Protein AF-0000000085041991 (afdb_homodimer)

Sequence (202 aa):
MKIIVDYKDSESGVNQLKIDSAKYLWDYAILIVFNDGKERLIDFKPFLSKSLHPSIKKYLDENKFSNFSLIDGNLNWNDYDLIFPISDLHKGQIDTKFTKPMKIIVDYKDSESGVNQLKIDSAKYLWDYAILIVFNDGKERLIDFKPFLSKSLHPSIKKYLDENKFSNFSLIDGNLNWNDYDLIFPISDLHKGQIDTKFTKP

Radius of gyration: 18.06 Å; Cα contacts (8 Å, |Δi|>4): 291; chains: 2; bounding box: 48×40×63 Å

Solvent-accessible surface area (backbone atoms only — not comparable to full-atom values): 12372 Å² total; per-residue (Å²): 130,82,76,70,73,72,72,61,79,62,68,65,82,62,81,71,88,33,44,72,45,72,42,75,75,56,88,58,24,36,43,36,32,31,70,85,68,54,72,41,79,43,68,46,48,65,40,36,69,66,46,85,44,65,75,49,34,59,44,67,40,58,73,59,47,66,55,54,43,81,56,96,33,32,64,29,30,76,89,61,55,42,48,66,61,64,68,35,55,74,69,66,53,74,55,63,77,77,62,65,130,128,83,75,69,75,72,71,60,79,64,67,66,81,62,79,72,90,33,45,71,46,74,41,75,75,55,88,56,24,36,44,35,33,32,71,87,68,52,71,39,81,44,70,46,46,64,39,37,70,66,46,85,44,66,75,49,35,58,44,68,40,59,73,60,47,65,56,52,45,80,56,96,36,34,65,30,29,77,89,64,55,42,47,68,61,66,68,36,55,74,69,66,52,73,53,64,78,77,60,66,131

InterPro domains:
  IPR018841 Protein of unknown function DUF2442 [PF10387] (19-91)
  IPR036782 NE0471-like, N-terminal [G3DSA:3.30.2020.10] (10-92)
  IPR036782 NE0471-like, N-terminal [SSF143880] (16-82)

pLDDT: mean 84.41, std 21.68, range [29.66, 98.75]

Structure (mmCIF, N/CA/C/O backbone):
data_AF-0000000085041991-model_v1
#
loop_
_entity.id
_entity.type
_entity.pdbx_description
1 polymer 'DUF2442 domain-containing protein'
#
loop_
_atom_site.group_PDB
_atom_site.id
_atom_site.type_symbol
_atom_site.label_atom_id
_atom_site.label_alt_id
_atom_site.label_comp_id
_atom_site.label_asym_id
_atom_site.label_entity_id
_atom_site.label_seq_id
_atom_site.pdbx_PDB_ins_code
_atom_site.Cartn_x
_atom_site.Cartn_y
_atom_site.Cartn_z
_atom_site.occupancy
_atom_site.B_iso_or_equiv
_atom_site.auth_seq_id
_atom_site.auth_comp_id
_atom_site.auth_asym_id
_atom_site.auth_atom_id
_atom_site.pdbx_PDB_model_num
ATOM 1 N N . MET A 1 1 ? -8.773 20.406 36.875 1 34.44 1 MET A N 1
ATOM 2 C CA . MET A 1 1 ? -9.75 20.062 35.844 1 34.44 1 MET A CA 1
ATOM 3 C C . MET A 1 1 ? -9.148 19.109 34.812 1 34.44 1 MET A C 1
ATOM 5 O O . MET A 1 1 ? -8.109 19.422 34.219 1 34.44 1 MET A O 1
ATOM 9 N N . LYS A 1 2 ? -9.133 17.891 35.281 1 37.78 2 LYS A N 1
ATOM 10 C CA . LYS A 1 2 ? -8.445 16.891 34.469 1 37.78 2 LYS A CA 1
ATOM 11 C C . LYS A 1 2 ? -9.109 16.719 33.094 1 37.78 2 LYS A C 1
ATOM 13 O O . LYS A 1 2 ? -10.328 16.547 33.031 1 37.78 2 LYS A O 1
ATOM 18 N N . ILE A 1 3 ? -8.695 17.484 32.156 1 34.25 3 ILE A N 1
ATOM 19 C CA . ILE A 1 3 ? -9.18 17.312 30.781 1 34.25 3 ILE A CA 1
ATOM 20 C C . ILE A 1 3 ? -8.914 15.883 30.328 1 34.25 3 ILE A C 1
ATOM 22 O O . ILE A 1 3 ? -7.766 15.445 30.266 1 34.25 3 ILE A O 1
ATOM 26 N N . ILE A 1 4 ? -9.625 14.984 30.844 1 37.34 4 ILE A N 1
ATOM 27 C CA . ILE A 1 4 ? -9.562 13.664 30.234 1 37.34 4 ILE A CA 1
ATOM 28 C C . ILE A 1 4 ? -9.891 13.758 28.75 1 37.34 4 ILE A C 1
ATOM 30 O O . ILE A 1 4 ? -10.969 14.227 28.375 1 37.34 4 ILE A O 1
ATOM 34 N N . VAL A 1 5 ? -9.031 14.141 27.938 1 37.12 5 VAL A N 1
ATOM 35 C CA . VAL A 1 5 ? -9.281 13.891 26.531 1 37.12 5 VAL A CA 1
ATOM 36 C C . VAL A 1 5 ? -9.555 12.406 26.312 1 37.12 5 VAL A C 1
ATOM 38 O O . VAL A 1 5 ? -8.766 11.555 26.719 1 37.12 5 VAL A O 1
ATOM 41 N N . ASP A 1 6 ? -10.711 11.945 26.703 1 39.09 6 ASP A N 1
ATOM 42 C CA . ASP A 1 6 ? -11.117 10.609 26.281 1 39.09 6 ASP A CA 1
ATOM 43 C C . ASP A 1 6 ? -10.734 10.359 24.828 1 39.09 6 ASP A C 1
ATOM 45 O O . ASP A 1 6 ? -11.297 10.977 23.922 1 39.09 6 ASP A O 1
ATOM 49 N N . TYR A 1 7 ? -9.516 10.273 24.656 1 40.16 7 TYR A N 1
ATOM 50 C CA . TYR A 1 7 ? -9.164 9.711 23.344 1 40.16 7 TYR A CA 1
ATOM 51 C C . TYR A 1 7 ? -9.984 8.461 23.062 1 40.16 7 TYR A C 1
ATOM 53 O O . TYR A 1 7 ? -9.695 7.383 23.578 1 40.16 7 TYR A O 1
ATOM 61 N N . LYS A 1 8 ? -11.289 8.453 23.484 1 38.06 8 LYS A N 1
ATOM 62 C CA . LYS A 1 8 ? -12.008 7.277 23.016 1 38.06 8 LYS A CA 1
ATOM 63 C C . LYS A 1 8 ? -11.531 6.863 21.625 1 38.06 8 LYS A C 1
ATOM 65 O O . LYS A 1 8 ? -11.398 7.703 20.734 1 38.06 8 LYS A O 1
ATOM 70 N N . ASP A 1 9 ? -10.539 6.027 21.406 1 42.47 9 ASP A N 1
ATOM 71 C CA . ASP A 1 9 ? -10.461 5.258 20.172 1 42.47 9 ASP A CA 1
ATOM 72 C C . ASP A 1 9 ? -11.812 5.203 19.469 1 42.47 9 ASP A C 1
ATOM 74 O O . ASP A 1 9 ? -12.672 4.398 19.828 1 42.47 9 ASP A O 1
ATOM 78 N N . SER A 1 10 ? -12.664 6.199 19.547 1 40.97 10 SER A N 1
ATOM 79 C CA . SER A 1 10 ? -13.844 6.188 18.688 1 40.97 10 SER A CA 1
ATOM 80 C C . SER A 1 10 ? -13.586 5.383 17.422 1 40.97 10 SER A C 1
ATOM 82 O O . SER A 1 10 ? -12.641 5.664 16.672 1 40.97 10 SER A O 1
ATOM 84 N N . GLU A 1 11 ? -13.594 4.027 17.422 1 46 11 GLU A N 1
ATOM 85 C CA . GLU A 1 11 ? -13.789 3.225 16.203 1 46 11 GLU A CA 1
ATOM 86 C C . GLU A 1 11 ? -14.305 4.082 15.055 1 46 11 GLU A C 1
ATOM 88 O O . GLU A 1 11 ? -15.359 4.711 15.164 1 46 11 GLU A O 1
ATOM 93 N N . SER A 1 12 ? -13.602 5.004 14.656 1 52.06 12 SER A N 1
ATOM 94 C CA . SER A 1 12 ? -14.109 5.668 13.461 1 52.06 12 SER A CA 1
ATOM 95 C C . SER A 1 12 ? -15.078 4.773 12.703 1 52.06 12 SER A C 1
ATOM 97 O O . SER A 1 12 ? -14.781 3.607 12.438 1 52.06 12 SER A O 1
ATOM 99 N N . GLY A 1 13 ? -16.281 4.719 13.164 1 58.16 13 GLY A N 1
ATOM 100 C CA . GLY A 1 13 ? -17.453 4.105 12.547 1 58.16 13 GLY A CA 1
ATOM 101 C C . GLY A 1 13 ? -17.281 3.885 11.055 1 58.16 13 GLY A C 1
ATOM 102 O O . GLY A 1 13 ? -18.266 3.609 10.352 1 58.16 13 GLY A O 1
ATOM 103 N N . VAL A 1 14 ? -16.047 4.301 10.609 1 65.62 14 VAL A N 1
ATOM 104 C CA . VAL A 1 14 ? -16.016 4.078 9.164 1 65.62 14 VAL A CA 1
ATOM 105 C C . VAL A 1 14 ? -15.734 2.602 8.883 1 65.62 14 VAL A C 1
ATOM 107 O O . VAL A 1 14 ? -14.82 2.012 9.453 1 65.62 14 VAL A O 1
ATOM 110 N N . ASN A 1 15 ? -16.703 1.923 8.539 1 76.75 15 ASN A N 1
ATOM 111 C CA . ASN A 1 15 ? -16.484 0.58 8.016 1 76.75 15 ASN A CA 1
ATOM 112 C C . ASN A 1 15 ? -15.375 0.565 6.961 1 76.75 15 ASN A C 1
ATOM 114 O O . ASN A 1 15 ? -15.602 0.943 5.812 1 76.75 15 ASN A O 1
ATOM 118 N N . GLN A 1 16 ? -14.172 0.218 7.48 1 86.62 16 GLN A N 1
ATOM 119 C CA . GLN A 1 16 ? -13.016 0.26 6.594 1 86.62 16 GLN A CA 1
ATOM 120 C C . GLN A 1 16 ? -12.914 -1.011 5.754 1 86.62 16 GLN A C 1
ATOM 122 O O . GLN A 1 16 ? -13.016 -2.119 6.285 1 86.62 16 GLN A O 1
ATOM 127 N N . LEU A 1 17 ? -12.75 -0.784 4.5 1 93.44 17 LEU A N 1
ATOM 128 C CA . LEU A 1 17 ? -12.492 -1.893 3.588 1 93.44 17 LEU A CA 1
ATOM 129 C C . LEU A 1 17 ? -11.195 -2.605 3.957 1 93.44 17 LEU A C 1
ATOM 131 O O . LEU A 1 17 ? -10.188 -1.958 4.25 1 93.44 17 LEU A O 1
ATOM 135 N N . LYS A 1 18 ? -11.312 -3.91 4.09 1 95.75 18 LYS A N 1
ATOM 136 C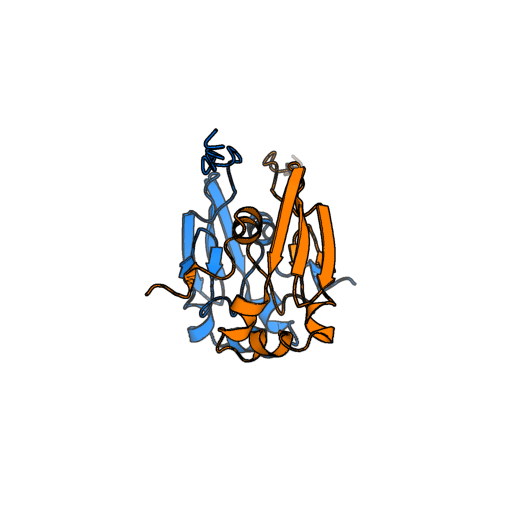 CA . LYS A 1 18 ? -10.133 -4.723 4.375 1 95.75 18 LYS A CA 1
ATOM 137 C C . LYS A 1 18 ? -10.219 -6.074 3.674 1 95.75 18 LYS A C 1
ATOM 139 O O . LYS A 1 18 ? -11.281 -6.465 3.189 1 95.75 18 LYS A O 1
ATOM 144 N N . ILE A 1 19 ? -9.141 -6.738 3.617 1 98.06 19 ILE A N 1
ATOM 145 C CA . ILE A 1 19 ? -9.086 -8.086 3.074 1 98.06 19 ILE A CA 1
ATOM 146 C C . ILE A 1 19 ? -9.352 -9.102 4.188 1 98.06 19 ILE A C 1
ATOM 148 O O . ILE A 1 19 ? -8.711 -9.055 5.238 1 98.06 19 ILE A O 1
ATOM 152 N N . ASP A 1 20 ? -10.289 -9.992 3.975 1 98 20 ASP A N 1
ATOM 153 C CA . ASP A 1 20 ? -10.625 -11.031 4.941 1 98 20 ASP A CA 1
ATOM 154 C C . ASP A 1 20 ? -9.758 -12.266 4.738 1 98 20 ASP A C 1
ATOM 156 O O . ASP A 1 20 ? -9.359 -12.914 5.707 1 98 20 ASP A O 1
ATOM 160 N N . SER A 1 21 ? -9.547 -12.57 3.48 1 98.56 21 SER A N 1
ATOM 161 C CA . SER A 1 21 ? -8.703 -13.727 3.174 1 98.56 21 SER A CA 1
ATOM 162 C C . SER A 1 21 ? -8.062 -13.586 1.801 1 98.56 21 SER A C 1
ATOM 164 O O . SER A 1 21 ? -8.562 -12.859 0.943 1 98.56 21 SER A O 1
ATOM 166 N N . ALA A 1 22 ? -6.891 -14.25 1.666 1 98.75 22 ALA A N 1
ATOM 167 C CA . ALA A 1 22 ? -6.137 -14.281 0.416 1 98.75 22 ALA A CA 1
ATOM 168 C C . ALA A 1 22 ? -5.418 -15.617 0.243 1 98.75 22 ALA A C 1
ATOM 170 O O . ALA A 1 22 ? -4.801 -16.125 1.184 1 98.75 22 ALA A O 1
ATOM 171 N N . LYS A 1 23 ? -5.586 -16.172 -0.908 1 98.5 23 LYS A N 1
ATOM 172 C CA . LYS A 1 23 ? -4.965 -17.453 -1.204 1 98.5 23 LYS A CA 1
ATOM 173 C C . LYS A 1 23 ? -4.176 -17.406 -2.508 1 98.5 23 LYS A C 1
ATOM 175 O O . LYS A 1 23 ? -4.699 -16.984 -3.539 1 98.5 23 LYS A O 1
ATOM 180 N N . TYR A 1 24 ? -2.898 -17.781 -2.338 1 98.69 24 TYR A N 1
ATOM 181 C CA . TYR A 1 24 ? -2.117 -17.938 -3.561 1 98.69 24 TYR A CA 1
ATOM 182 C C . TYR A 1 24 ? -2.582 -19.141 -4.359 1 98.69 24 TYR A C 1
ATOM 184 O O . TYR A 1 24 ? -2.727 -20.234 -3.812 1 98.69 24 TYR A O 1
ATOM 192 N N . LEU A 1 25 ? -2.816 -18.969 -5.648 1 97.81 25 LEU A N 1
ATOM 193 C CA . LEU A 1 25 ? -3.227 -20.094 -6.48 1 97.81 25 LEU A CA 1
ATOM 194 C C . LEU A 1 25 ? -2.07 -20.578 -7.348 1 97.81 25 LEU A C 1
ATOM 196 O O . LEU A 1 25 ? -1.469 -21.609 -7.059 1 97.81 25 LEU A O 1
ATOM 200 N N . TRP A 1 26 ? -1.714 -19.812 -8.43 1 96.31 26 TRP A N 1
ATOM 201 C CA . TRP A 1 26 ? -0.597 -20.125 -9.312 1 96.31 26 TRP A CA 1
ATOM 202 C C . TRP A 1 26 ? -0.211 -18.922 -10.164 1 96.31 26 TRP A C 1
ATOM 204 O O . TRP A 1 26 ? -0.972 -17.953 -10.266 1 96.31 26 TRP A O 1
ATOM 214 N N . ASP A 1 27 ? 1.022 -18.969 -10.648 1 97.44 27 ASP A N 1
ATOM 215 C CA . ASP A 1 27 ? 1.472 -18.016 -11.664 1 97.44 27 ASP A CA 1
ATOM 216 C C . ASP A 1 27 ? 1.16 -16.578 -11.242 1 97.44 27 ASP A C 1
ATOM 218 O O . ASP A 1 27 ? 0.571 -15.82 -12.016 1 97.44 27 ASP A O 1
ATOM 222 N N . TYR A 1 28 ? 1.411 -16.234 -10.016 1 98.06 28 TYR A N 1
ATOM 223 C CA . TYR A 1 28 ? 1.331 -14.883 -9.453 1 98.06 28 TYR A CA 1
ATOM 224 C C . TYR A 1 28 ? -0.119 -14.438 -9.312 1 98.06 28 TYR A C 1
ATOM 226 O O . TYR A 1 28 ? -0.399 -13.242 -9.219 1 98.06 28 TYR A O 1
ATOM 234 N N . ALA A 1 29 ? -1.03 -15.469 -9.281 1 98 29 ALA A N 1
ATOM 235 C CA . ALA A 1 29 ? -2.449 -15.172 -9.102 1 98 29 ALA A CA 1
ATOM 236 C C . ALA A 1 29 ? -2.879 -15.406 -7.66 1 98 29 ALA A C 1
ATOM 238 O O . ALA A 1 29 ? -2.543 -16.438 -7.066 1 98 29 ALA A O 1
ATOM 239 N N . ILE A 1 30 ? -3.588 -14.398 -7.09 1 98.19 30 ILE A N 1
ATOM 240 C CA . ILE A 1 30 ? -4.094 -14.484 -5.723 1 98.19 30 ILE A CA 1
ATOM 241 C C . ILE A 1 30 ? -5.609 -14.289 -5.723 1 98.19 30 ILE A C 1
ATOM 243 O O . ILE A 1 30 ? -6.125 -13.359 -6.344 1 98.19 30 ILE A O 1
ATOM 247 N N . LEU A 1 31 ? -6.355 -15.242 -5.082 1 98.69 31 LEU A N 1
ATOM 248 C CA . LEU A 1 31 ? -7.777 -15.055 -4.797 1 98.69 31 LEU A CA 1
ATOM 249 C C . LEU A 1 31 ? -7.977 -14.258 -3.516 1 98.69 31 LEU A C 1
ATOM 251 O O . LEU A 1 31 ? -7.535 -14.68 -2.441 1 98.69 31 LEU A O 1
ATOM 255 N N . ILE A 1 32 ? -8.609 -13.102 -3.652 1 98.44 32 ILE A N 1
ATOM 256 C CA . ILE A 1 32 ? -8.773 -12.18 -2.529 1 98.44 32 ILE A CA 1
ATOM 257 C C . ILE A 1 32 ? -10.258 -12.039 -2.189 1 98.44 32 ILE A C 1
ATOM 259 O O . ILE A 1 32 ? -11.086 -11.844 -3.08 1 98.44 32 ILE A O 1
ATOM 263 N N . VAL A 1 33 ? -10.594 -12.172 -0.92 1 98.56 33 VAL A N 1
ATOM 264 C CA . VAL A 1 33 ? -11.945 -11.938 -0.413 1 98.56 33 VAL A CA 1
ATOM 265 C C . VAL A 1 33 ? -11.938 -10.742 0.535 1 98.56 33 VAL A C 1
ATOM 267 O O . VAL A 1 33 ? -11.141 -10.688 1.472 1 98.56 33 VAL A O 1
ATOM 270 N N . PHE A 1 34 ? -12.812 -9.805 0.219 1 97.19 34 PHE A N 1
ATOM 271 C CA . PHE A 1 34 ? -12.898 -8.594 1.023 1 97.19 34 PHE A CA 1
ATOM 272 C C . PHE A 1 34 ? -14.016 -8.703 2.053 1 97.19 34 PHE A C 1
ATOM 274 O O . PHE A 1 34 ? -14.875 -9.578 1.949 1 97.1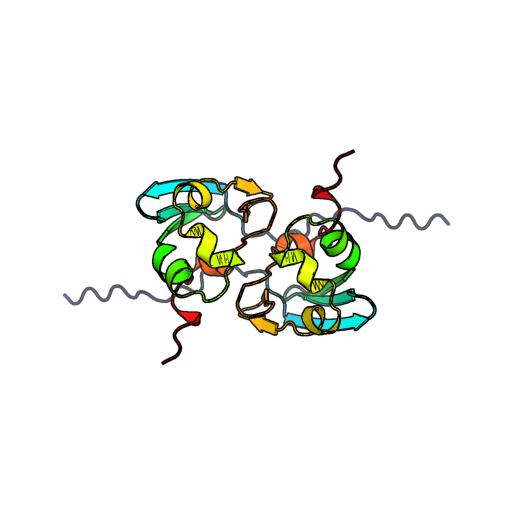9 34 PHE A O 1
ATOM 281 N N . ASN A 1 35 ? -13.953 -7.742 3.002 1 96.06 35 ASN A N 1
ATOM 282 C CA . ASN A 1 35 ? -14.93 -7.793 4.09 1 96.06 35 ASN A CA 1
ATOM 283 C C . ASN A 1 35 ? -16.312 -7.344 3.627 1 96.06 35 ASN A C 1
ATOM 285 O O . ASN A 1 35 ? -17.297 -7.559 4.324 1 96.06 35 ASN A O 1
ATOM 289 N N . ASP A 1 36 ? -16.406 -6.824 2.537 1 93.38 36 ASP A N 1
ATOM 290 C CA . ASP A 1 36 ? -17.719 -6.469 2.002 1 93.38 36 ASP A CA 1
ATOM 291 C C . ASP A 1 36 ? -18.297 -7.609 1.169 1 93.38 36 ASP A C 1
ATOM 293 O O . ASP A 1 36 ? -19.375 -7.477 0.586 1 93.38 36 ASP A O 1
ATOM 297 N N . GLY A 1 37 ? -17.531 -8.633 1.045 1 95.12 37 GLY A N 1
ATOM 298 C CA . GLY A 1 37 ? -18.016 -9.828 0.375 1 95.12 37 GLY A CA 1
ATOM 299 C C . GLY A 1 37 ? -17.5 -9.969 -1.046 1 95.12 37 GLY A C 1
ATOM 300 O O . GLY A 1 37 ? -17.609 -11.039 -1.652 1 95.12 37 GLY A O 1
ATOM 301 N N . LYS A 1 38 ? -16.922 -8.93 -1.555 1 96.12 38 LYS A N 1
ATOM 302 C CA . LYS A 1 38 ? -16.375 -8.984 -2.906 1 96.12 38 LYS A CA 1
ATOM 303 C C . LYS A 1 38 ? -15.164 -9.906 -2.971 1 96.12 38 LYS A C 1
ATOM 305 O O . LYS A 1 38 ? -14.344 -9.922 -2.049 1 96.12 38 LYS A O 1
ATOM 310 N N . GLU A 1 39 ? -15.141 -10.633 -4.129 1 97.19 39 GLU A N 1
ATOM 311 C CA . GLU A 1 39 ? -13.992 -11.484 -4.402 1 97.19 39 GLU A CA 1
ATOM 312 C C . GLU A 1 39 ? -13.297 -11.086 -5.699 1 97.19 39 GLU A C 1
ATOM 314 O O . GLU A 1 39 ? -13.961 -10.75 -6.684 1 97.19 39 GLU A O 1
ATOM 319 N N . ARG A 1 40 ? -11.961 -11.086 -5.652 1 97 40 ARG A N 1
ATOM 320 C CA . ARG A 1 40 ? -11.164 -10.773 -6.836 1 97 40 ARG A CA 1
ATOM 321 C C . ARG A 1 40 ? -10.07 -11.812 -7.051 1 97 40 ARG A C 1
ATOM 323 O O . ARG A 1 40 ? -9.367 -12.188 -6.105 1 97 40 ARG A O 1
ATOM 330 N N . LEU A 1 41 ? -10.023 -12.352 -8.258 1 97.38 41 LEU A N 1
ATOM 331 C CA . LEU A 1 41 ? -8.836 -13.07 -8.703 1 97.38 41 LEU A CA 1
ATOM 332 C C . LEU A 1 41 ? -7.891 -12.148 -9.461 1 97.38 41 LEU A C 1
ATOM 334 O O . LEU A 1 41 ? -8.203 -11.703 -10.562 1 97.38 41 LEU A O 1
ATOM 338 N N . ILE A 1 42 ? -6.742 -11.891 -8.898 1 97.06 42 ILE A N 1
ATOM 339 C CA . ILE A 1 42 ? -5.867 -10.883 -9.477 1 97.06 42 ILE A CA 1
ATOM 340 C C . ILE A 1 42 ? -4.562 -11.523 -9.938 1 97.06 42 ILE A C 1
ATOM 342 O O . ILE A 1 42 ? -3.932 -12.266 -9.18 1 97.06 42 ILE A O 1
ATOM 346 N N . ASP A 1 43 ? -4.195 -11.273 -11.156 1 96.56 43 ASP A N 1
ATOM 347 C CA . ASP A 1 43 ? -2.891 -11.641 -11.703 1 96.56 43 ASP A CA 1
ATOM 348 C C . ASP A 1 43 ? -1.889 -10.5 -11.547 1 96.56 43 ASP A C 1
ATOM 350 O O . ASP A 1 43 ? -2.006 -9.461 -12.211 1 96.56 43 ASP A O 1
ATOM 354 N N . PHE A 1 44 ? -0.835 -10.758 -10.719 1 96.75 44 PHE A N 1
ATOM 355 C CA . PHE A 1 44 ? 0.101 -9.68 -10.398 1 96.75 44 PHE A CA 1
ATOM 356 C C . PHE A 1 44 ? 1.282 -9.695 -11.367 1 96.75 44 PHE A C 1
ATOM 358 O O . PHE A 1 44 ? 2.088 -8.758 -11.375 1 96.75 44 PHE A O 1
ATOM 365 N N . LYS A 1 45 ? 1.355 -10.664 -12.164 1 95.75 45 LYS A N 1
ATOM 366 C CA . LYS A 1 45 ? 2.539 -10.883 -12.992 1 95.75 45 LYS A CA 1
ATOM 367 C C . LYS A 1 45 ? 2.789 -9.695 -13.914 1 95.75 45 LYS A C 1
ATOM 369 O O . LYS A 1 45 ? 3.924 -9.227 -14.047 1 95.75 45 LYS A O 1
ATOM 374 N N . PRO A 1 46 ? 1.763 -9.195 -14.594 1 94.5 46 PRO A N 1
ATOM 375 C CA . PRO A 1 46 ? 2.027 -8.062 -15.484 1 94.5 46 PRO A CA 1
ATOM 376 C C . PRO A 1 46 ? 2.619 -6.863 -14.75 1 94.5 46 PRO A C 1
ATOM 378 O O . PRO A 1 46 ? 3.561 -6.234 -15.242 1 94.5 46 PRO A O 1
ATOM 381 N N . PHE A 1 47 ? 2.084 -6.504 -13.586 1 93.31 47 PHE A N 1
ATOM 382 C CA . PHE A 1 47 ? 2.609 -5.402 -12.789 1 93.31 47 PHE A CA 1
ATOM 383 C C . PHE A 1 47 ? 4.066 -5.648 -12.414 1 93.31 47 PHE A C 1
ATOM 385 O O . PHE A 1 47 ? 4.914 -4.773 -12.594 1 93.31 47 PHE A O 1
ATOM 392 N N . LEU A 1 48 ? 4.34 -6.801 -11.961 1 95.62 48 LEU A N 1
ATOM 393 C CA . LEU A 1 48 ? 5.684 -7.148 -11.508 1 95.62 48 LEU A CA 1
ATOM 394 C C . LEU A 1 48 ? 6.676 -7.102 -12.664 1 95.62 48 LEU A C 1
ATOM 396 O O . LEU A 1 48 ? 7.801 -6.629 -12.508 1 95.62 48 LEU A O 1
ATOM 400 N N . SER A 1 49 ? 6.258 -7.559 -13.758 1 94.75 49 SER A N 1
ATOM 401 C CA . SER A 1 49 ? 7.133 -7.66 -14.922 1 94.75 49 SER A CA 1
ATOM 402 C C . SER A 1 49 ? 7.43 -6.281 -15.508 1 94.75 49 SER A C 1
ATOM 404 O O . SER A 1 49 ? 8.516 -6.051 -16.047 1 94.75 49 SER A O 1
ATOM 406 N N . LYS A 1 50 ? 6.516 -5.398 -15.344 1 92.88 50 LYS A N 1
ATOM 407 C CA . LYS A 1 50 ? 6.652 -4.09 -15.977 1 92.88 50 LYS A CA 1
ATOM 408 C C . LYS A 1 50 ? 7.426 -3.125 -15.086 1 92.88 50 LYS A C 1
ATOM 410 O O . LYS A 1 50 ? 7.992 -2.143 -15.562 1 92.88 50 LYS A O 1
ATOM 415 N N . SER A 1 51 ? 7.375 -3.4 -13.836 1 92.12 51 SER A N 1
ATOM 416 C CA . SER A 1 51 ? 8.055 -2.488 -12.922 1 92.12 51 SER A CA 1
ATOM 417 C C . SER A 1 51 ? 9.555 -2.438 -13.211 1 92.12 51 SER A C 1
ATOM 419 O O . SER A 1 51 ? 10.164 -3.455 -13.539 1 92.12 51 SER A O 1
ATOM 421 N N . LEU A 1 52 ? 10.07 -1.219 -13.055 1 89.38 52 LEU A N 1
ATOM 422 C CA . LEU A 1 52 ? 11.508 -1.047 -13.25 1 89.38 52 LEU A CA 1
ATOM 423 C C . LEU A 1 52 ? 12.242 -1.026 -11.914 1 89.38 52 LEU A C 1
ATOM 425 O O . LEU A 1 52 ? 13.477 -1.009 -11.883 1 89.38 52 LEU A O 1
ATOM 429 N N . HIS A 1 53 ? 11.5 -1.108 -10.852 1 92.19 53 HIS A N 1
ATOM 430 C CA . HIS A 1 53 ? 12.109 -1.046 -9.531 1 92.19 53 HIS A CA 1
ATOM 431 C C . HIS A 1 53 ? 12.617 -2.416 -9.094 1 92.19 53 HIS A C 1
ATOM 433 O O . HIS A 1 53 ? 11.836 -3.367 -9 1 92.19 53 HIS A O 1
ATOM 439 N N . PRO A 1 54 ? 13.852 -2.385 -8.789 1 93.19 54 PRO A N 1
ATOM 440 C CA . PRO A 1 54 ? 14.383 -3.672 -8.336 1 93.19 54 PRO A CA 1
ATOM 441 C C . PRO A 1 54 ? 13.641 -4.219 -7.117 1 93.19 54 PRO A C 1
ATOM 443 O O . PRO A 1 54 ? 13.508 -5.438 -6.969 1 93.19 54 PRO A O 1
ATOM 446 N N . SER A 1 55 ? 13.148 -3.312 -6.266 1 92 55 SER A N 1
ATOM 447 C CA . SER A 1 55 ? 12.461 -3.705 -5.043 1 92 55 SER A CA 1
ATOM 448 C C . SER A 1 55 ? 11.117 -4.363 -5.352 1 92 55 SER A C 1
ATOM 450 O O . SER A 1 55 ? 10.555 -5.07 -4.512 1 92 55 SER A O 1
ATOM 452 N N . ILE A 1 56 ? 10.68 -4.145 -6.52 1 94.31 56 ILE A N 1
ATOM 453 C CA . ILE A 1 56 ? 9.438 -4.766 -6.957 1 94.31 56 ILE A CA 1
ATOM 454 C C . ILE A 1 56 ? 9.742 -5.984 -7.828 1 94.31 56 ILE A C 1
ATOM 456 O O . ILE A 1 56 ? 9.156 -7.051 -7.645 1 94.31 56 ILE A O 1
ATOM 460 N N . LYS A 1 57 ? 10.711 -5.895 -8.664 1 95 57 LYS A N 1
ATOM 461 C CA . LYS A 1 57 ? 11.062 -6.93 -9.633 1 95 57 LYS A CA 1
ATOM 462 C C . LYS A 1 57 ? 11.508 -8.211 -8.93 1 95 57 LYS A C 1
ATOM 464 O O . LYS A 1 57 ? 11.32 -9.312 -9.453 1 95 57 LYS A O 1
ATOM 469 N N . LYS A 1 58 ? 12.016 -8.078 -7.805 1 96.69 58 LYS A N 1
ATOM 470 C CA . LYS A 1 58 ? 12.492 -9.242 -7.066 1 96.69 58 LYS A CA 1
ATOM 471 C C . LYS A 1 58 ? 11.344 -10.203 -6.762 1 96.69 58 LYS A C 1
ATOM 473 O O . LYS A 1 58 ? 11.57 -11.391 -6.527 1 96.69 58 LYS A O 1
ATOM 478 N N . TYR A 1 59 ? 10.18 -9.742 -6.805 1 97.5 59 TYR A N 1
ATOM 479 C CA . TYR A 1 59 ? 9.016 -10.578 -6.508 1 97.5 59 TYR A CA 1
ATOM 480 C C . TYR A 1 59 ? 8.578 -11.359 -7.738 1 97.5 59 TYR A C 1
ATOM 482 O O . TYR A 1 59 ? 7.609 -12.117 -7.684 1 97.5 59 TYR A O 1
ATOM 490 N N . LEU A 1 60 ? 9.32 -11.234 -8.812 1 97.81 60 LEU A N 1
ATOM 491 C CA . LEU A 1 60 ? 9.133 -12.164 -9.914 1 97.81 60 LEU A CA 1
ATOM 492 C C . LEU A 1 60 ? 9.664 -13.547 -9.547 1 97.81 60 LEU A C 1
ATOM 494 O O . LEU A 1 60 ? 9.367 -14.531 -10.234 1 97.81 60 LEU A O 1
ATOM 498 N N . ASP A 1 61 ? 10.461 -13.562 -8.492 1 98.38 61 ASP A N 1
ATOM 499 C CA . ASP A 1 61 ? 10.688 -14.844 -7.832 1 98.38 61 ASP A CA 1
ATOM 500 C C . ASP A 1 61 ? 9.414 -15.359 -7.16 1 98.38 61 ASP A C 1
ATOM 502 O O . ASP A 1 61 ? 8.977 -14.797 -6.156 1 98.38 61 ASP A O 1
ATOM 506 N N . GLU A 1 62 ? 8.891 -16.422 -7.707 1 98.25 62 GLU A N 1
ATOM 507 C CA . GLU A 1 62 ? 7.57 -16.875 -7.289 1 98.25 62 GLU A CA 1
ATOM 508 C C . GLU A 1 62 ? 7.57 -17.297 -5.816 1 98.25 62 GLU A C 1
ATOM 510 O O . GLU A 1 62 ? 6.559 -17.141 -5.129 1 98.25 62 GLU A O 1
ATOM 515 N N . ASN A 1 63 ? 8.648 -17.844 -5.371 1 98.38 63 ASN A N 1
ATOM 516 C CA . ASN A 1 63 ? 8.742 -18.203 -3.959 1 98.38 63 ASN A CA 1
ATOM 517 C C . ASN A 1 63 ? 8.609 -16.984 -3.057 1 98.38 63 ASN A C 1
ATOM 519 O O . ASN A 1 63 ? 7.941 -17.047 -2.021 1 98.38 63 ASN A O 1
ATOM 523 N N . LYS A 1 64 ? 9.234 -15.93 -3.441 1 98.25 64 LYS A N 1
ATOM 524 C CA . LYS A 1 64 ? 9.117 -14.688 -2.686 1 98.25 64 LYS A CA 1
ATOM 525 C C . LYS A 1 64 ? 7.699 -14.117 -2.777 1 98.25 64 LYS A C 1
ATOM 527 O O . LYS A 1 64 ? 7.137 -13.672 -1.774 1 98.25 64 LYS A O 1
ATOM 532 N N . PHE A 1 65 ? 7.137 -14.164 -4.004 1 98.5 65 PHE A N 1
ATOM 533 C CA . PHE A 1 65 ? 5.836 -13.555 -4.242 1 98.5 65 PHE A CA 1
ATOM 534 C C . PHE A 1 65 ? 4.738 -14.312 -3.506 1 98.5 65 PHE A C 1
ATOM 536 O O . PHE A 1 65 ? 3.818 -13.703 -2.955 1 98.5 65 PHE A O 1
ATOM 543 N N . SER A 1 66 ? 4.805 -15.562 -3.473 1 98.69 66 SER A N 1
ATOM 544 C CA . SER A 1 66 ? 3.748 -16.375 -2.863 1 98.69 66 SER A CA 1
ATOM 545 C C . SER A 1 66 ? 3.811 -16.297 -1.342 1 98.69 66 SER A C 1
ATOM 547 O O . SER A 1 66 ? 2.875 -16.719 -0.659 1 98.69 66 SER A O 1
ATOM 549 N N . ASN A 1 67 ? 4.895 -15.773 -0.811 1 98.25 67 ASN A N 1
ATOM 550 C CA . ASN A 1 67 ? 5.094 -15.695 0.632 1 98.25 67 ASN A CA 1
ATOM 551 C C . ASN A 1 67 ? 4.602 -14.367 1.197 1 98.25 67 ASN A C 1
ATOM 553 O O . ASN A 1 67 ? 5.316 -13.711 1.955 1 98.25 67 ASN A O 1
ATOM 557 N N . PHE A 1 68 ? 3.398 -14.023 0.832 1 98.5 68 PHE A N 1
ATOM 558 C CA . PHE A 1 68 ? 2.789 -12.836 1.415 1 98.5 68 PHE A CA 1
ATOM 559 C C . PHE A 1 68 ? 2.035 -13.188 2.693 1 98.5 68 PHE A C 1
ATOM 561 O O . PHE A 1 68 ? 1.727 -14.359 2.938 1 98.5 68 PHE A O 1
ATOM 568 N N . SER A 1 69 ? 1.697 -12.125 3.533 1 97.56 69 SER A N 1
ATOM 569 C CA . SER A 1 69 ? 0.863 -12.258 4.723 1 97.56 69 SER A CA 1
ATOM 570 C C . SER A 1 69 ? -0.257 -11.227 4.73 1 97.56 69 SER A C 1
ATOM 572 O O . SER A 1 69 ? -0.185 -10.219 4.023 1 97.56 69 SER A O 1
ATOM 574 N N . LEU A 1 70 ? -1.326 -11.594 5.48 1 97.5 70 LEU A N 1
ATOM 575 C CA . LEU A 1 70 ? -2.359 -10.602 5.762 1 97.5 70 LEU A CA 1
ATOM 576 C C . LEU A 1 70 ? -2.072 -9.883 7.074 1 97.5 70 LEU A C 1
ATOM 578 O O . LEU A 1 70 ? -2.061 -10.5 8.141 1 97.5 70 LEU A O 1
ATOM 582 N N . ILE A 1 71 ? -1.775 -8.562 6.953 1 93.81 71 ILE A N 1
ATOM 583 C CA . ILE A 1 71 ? -1.508 -7.75 8.141 1 93.81 71 ILE A CA 1
ATOM 584 C C . ILE A 1 71 ? -2.51 -6.602 8.211 1 93.81 71 ILE A C 1
ATOM 586 O O . ILE A 1 71 ? -2.518 -5.719 7.352 1 93.81 71 ILE A O 1
ATOM 590 N N . ASP A 1 72 ? -3.395 -6.605 9.227 1 92.19 72 ASP A N 1
ATOM 591 C CA . ASP A 1 72 ? -4.418 -5.582 9.438 1 92.19 72 ASP A 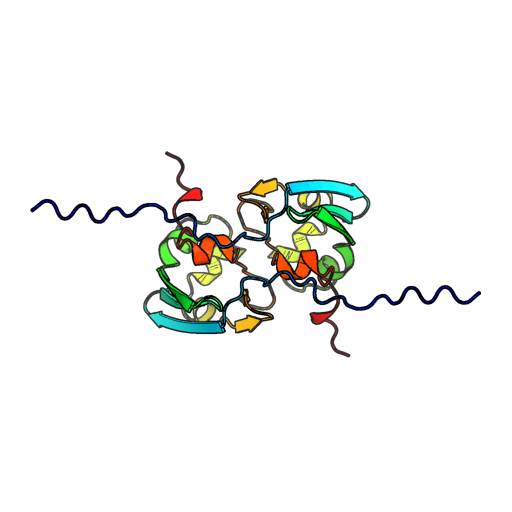CA 1
ATOM 592 C C . ASP A 1 72 ? -5.254 -5.375 8.172 1 92.19 72 ASP A C 1
ATOM 594 O O . ASP A 1 72 ? -5.523 -4.238 7.785 1 92.19 72 ASP A O 1
ATOM 598 N N . GLY A 1 73 ? -5.469 -6.418 7.449 1 95.75 73 GLY A N 1
ATOM 599 C CA . GLY A 1 73 ? -6.379 -6.395 6.316 1 95.75 73 GLY A CA 1
ATOM 600 C C . GLY A 1 73 ? -5.695 -6.043 5.008 1 95.75 73 GLY A C 1
ATOM 601 O O . GLY A 1 73 ? -6.363 -5.762 4.012 1 95.75 73 GLY A O 1
ATOM 602 N N . ASN A 1 74 ? -4.402 -6.055 4.953 1 96.5 74 ASN A N 1
ATOM 603 C CA . ASN A 1 74 ? -3.648 -5.738 3.744 1 96.5 74 ASN A CA 1
ATOM 604 C C . ASN A 1 74 ? -2.76 -6.906 3.318 1 96.5 74 ASN A C 1
ATOM 606 O O . ASN A 1 74 ? -2.275 -7.664 4.16 1 96.5 74 ASN A O 1
ATOM 610 N N . LEU A 1 75 ? -2.582 -7.004 2.02 1 97.56 75 LEU A N 1
ATOM 611 C CA . LEU A 1 75 ? -1.488 -7.859 1.567 1 97.56 75 LEU A CA 1
ATOM 612 C C . LEU A 1 75 ? -0.138 -7.223 1.876 1 97.56 75 LEU A C 1
ATOM 614 O O . LEU A 1 75 ? 0.079 -6.043 1.585 1 97.56 75 LEU A O 1
ATOM 618 N N . ASN A 1 76 ? 0.636 -8.016 2.475 1 97.06 76 ASN A N 1
ATOM 619 C CA . ASN A 1 76 ? 1.938 -7.516 2.906 1 97.06 76 ASN A CA 1
ATOM 620 C C . ASN A 1 76 ? 3.055 -8.5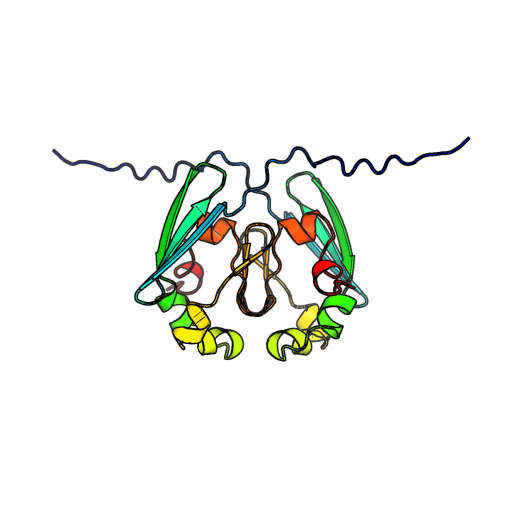 2.559 1 97.06 76 ASN A C 1
ATOM 622 O O . ASN A 1 76 ? 3.006 -9.664 2.945 1 97.06 76 ASN A O 1
ATOM 626 N N . TRP A 1 77 ? 4.039 -8 1.77 1 96.94 77 TRP A N 1
ATOM 627 C CA . TRP A 1 77 ? 5.219 -8.812 1.49 1 96.94 77 TRP A CA 1
ATOM 628 C C . TRP A 1 77 ? 6.422 -8.32 2.285 1 96.94 77 TRP A C 1
ATOM 630 O O . TRP A 1 77 ? 6.82 -7.156 2.162 1 96.94 77 TRP A O 1
ATOM 640 N N . ASN A 1 78 ? 6.949 -9.164 3.068 1 95.06 78 ASN A N 1
ATOM 641 C CA . ASN A 1 78 ? 8.258 -8.992 3.693 1 95.06 78 ASN A CA 1
ATOM 642 C C . ASN A 1 78 ? 8.336 -7.672 4.461 1 95.06 78 ASN A C 1
ATOM 644 O O . ASN A 1 78 ? 9.25 -6.875 4.242 1 95.06 78 ASN A O 1
ATOM 648 N N . ASP A 1 79 ? 7.387 -7.488 5.352 1 91 79 ASP A N 1
ATOM 649 C CA . ASP A 1 79 ? 7.41 -6.367 6.285 1 91 79 ASP A CA 1
ATOM 650 C C . ASP A 1 79 ? 7.352 -5.031 5.547 1 91 79 ASP A C 1
ATOM 652 O O . ASP A 1 79 ? 8.219 -4.18 5.723 1 91 79 ASP A O 1
ATOM 656 N N . TYR A 1 80 ? 6.355 -4.84 4.637 1 90.88 80 TYR A N 1
ATOM 657 C CA . TYR A 1 80 ? 5.988 -3.594 3.971 1 90.88 80 TYR A CA 1
ATOM 658 C C . TYR A 1 80 ? 6.902 -3.318 2.783 1 90.88 80 TYR A C 1
ATOM 660 O O . TYR A 1 80 ? 6.84 -2.244 2.18 1 90.88 80 TYR A O 1
ATOM 668 N N . ASP A 1 81 ? 7.66 -4.359 2.461 1 93.69 81 ASP A N 1
ATOM 669 C CA . ASP A 1 81 ? 8.523 -4.23 1.29 1 93.69 81 ASP A CA 1
ATOM 670 C C . ASP A 1 81 ? 7.695 -4.062 0.017 1 93.69 81 ASP A C 1
ATOM 672 O O . ASP A 1 81 ? 8.109 -3.359 -0.908 1 93.69 81 ASP A O 1
ATOM 676 N N . LEU A 1 82 ? 6.543 -4.609 0.002 1 95.19 82 LEU A N 1
ATOM 677 C CA . LEU A 1 82 ? 5.598 -4.473 -1.102 1 95.19 82 LEU A CA 1
ATOM 678 C C . LEU A 1 82 ? 4.164 -4.434 -0.587 1 95.19 82 LEU A C 1
ATOM 680 O O . LEU A 1 82 ? 3.75 -5.305 0.18 1 95.19 82 LEU A O 1
ATOM 684 N N . ILE A 1 83 ? 3.514 -3.357 -0.923 1 95 83 ILE A N 1
ATOM 685 C CA . ILE A 1 83 ? 2.123 -3.129 -0.548 1 95 83 ILE A CA 1
ATOM 686 C C . ILE A 1 83 ? 1.337 -2.633 -1.759 1 95 83 ILE A C 1
ATOM 688 O O . ILE A 1 83 ? 1.867 -1.891 -2.59 1 95 83 ILE A O 1
ATOM 692 N N . PHE A 1 84 ? 0.133 -3.098 -1.877 1 95.56 84 PHE A N 1
ATOM 693 C CA . PHE A 1 84 ? -0.802 -2.566 -2.861 1 95.56 84 PHE A CA 1
ATOM 694 C C . PHE A 1 84 ? -1.968 -1.863 -2.174 1 95.56 84 PHE A C 1
ATOM 696 O O . PHE A 1 84 ? -2.48 -2.346 -1.162 1 95.56 84 PHE A O 1
ATOM 703 N N . PRO A 1 85 ? -2.377 -0.727 -2.762 1 95.25 85 PRO A N 1
ATOM 704 C CA . PRO A 1 85 ? -3.586 -0.098 -2.225 1 95.25 85 PRO A CA 1
ATOM 705 C C . PRO A 1 85 ? -4.805 -1.015 -2.287 1 95.25 85 PRO A C 1
ATOM 707 O O . PRO A 1 85 ? -5.074 -1.62 -3.328 1 95.25 85 PRO A O 1
ATOM 710 N N . ILE A 1 86 ? -5.52 -1.036 -1.214 1 94.75 86 ILE A N 1
ATOM 711 C CA . ILE A 1 86 ? -6.641 -1.964 -1.132 1 94.75 86 ILE A CA 1
ATOM 712 C C . ILE A 1 86 ? -7.695 -1.592 -2.172 1 94.75 86 ILE A C 1
ATOM 714 O O . ILE A 1 86 ? -8.344 -2.467 -2.746 1 94.75 86 ILE A O 1
ATOM 718 N N . SER A 1 87 ? -7.848 -0.302 -2.445 1 92.5 87 SER A N 1
ATOM 719 C CA . SER A 1 87 ? -8.828 0.137 -3.434 1 92.5 87 SER A CA 1
ATOM 720 C C . SER A 1 87 ? -8.484 -0.388 -4.824 1 92.5 87 SER A C 1
ATOM 722 O O . SER A 1 87 ? -9.375 -0.749 -5.598 1 92.5 87 SER A O 1
ATOM 724 N N . ASP A 1 88 ? -7.207 -0.436 -5.18 1 93.56 88 ASP A N 1
ATOM 725 C CA . ASP A 1 88 ? -6.781 -0.968 -6.473 1 93.56 88 ASP A CA 1
ATOM 726 C C . ASP A 1 88 ? -7.09 -2.459 -6.578 1 93.56 88 ASP A C 1
ATOM 728 O O . ASP A 1 88 ? -7.578 -2.926 -7.613 1 93.56 88 ASP A O 1
ATOM 732 N N . LEU A 1 89 ? -6.828 -3.127 -5.496 1 95.88 89 LEU A N 1
ATOM 733 C CA . LEU A 1 89 ? -7.113 -4.559 -5.469 1 95.88 89 LEU A CA 1
ATOM 734 C C . LEU A 1 89 ? -8.609 -4.816 -5.59 1 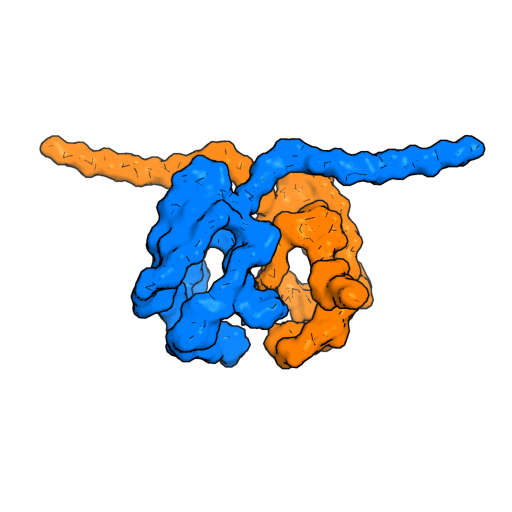95.88 89 LEU A C 1
ATOM 736 O O . LEU A 1 89 ? -9.039 -5.691 -6.348 1 95.88 89 LEU A O 1
ATOM 740 N N . HIS A 1 90 ? -9.352 -3.98 -4.875 1 95.25 90 HIS A N 1
ATOM 741 C CA . HIS A 1 90 ? -10.797 -4.129 -4.855 1 95.25 90 HIS A CA 1
ATOM 742 C C . HIS A 1 90 ? -11.398 -3.887 -6.238 1 95.25 90 HIS A C 1
ATOM 744 O O . HIS A 1 90 ? -12.367 -4.543 -6.625 1 95.25 90 HIS A O 1
ATOM 750 N N . LYS A 1 91 ? -10.773 -3.012 -6.973 1 92.25 91 LYS A N 1
ATOM 751 C CA . LYS A 1 91 ? -11.234 -2.688 -8.32 1 92.25 91 LYS A CA 1
ATOM 752 C C . LYS A 1 91 ? -10.656 -3.648 -9.352 1 92.25 91 LYS A C 1
ATOM 754 O O . LYS A 1 91 ? -11.078 -3.658 -10.508 1 92.25 91 LYS A O 1
ATOM 759 N N . GLY A 1 92 ? -9.672 -4.453 -8.891 1 91.44 92 GLY A N 1
ATOM 760 C CA . GLY A 1 92 ? -8.977 -5.336 -9.812 1 91.44 92 GLY A CA 1
ATOM 761 C C . GLY A 1 92 ? -8.055 -4.598 -10.758 1 91.44 92 GLY A C 1
ATOM 762 O O . GLY A 1 92 ? -7.824 -5.043 -11.883 1 91.44 92 GLY A O 1
ATOM 763 N N . GLN A 1 93 ? -7.625 -3.357 -10.43 1 81.31 93 GLN A N 1
ATOM 764 C CA . GLN A 1 93 ? -6.832 -2.494 -11.297 1 81.31 93 GLN A CA 1
ATOM 765 C C . GLN A 1 93 ? -5.375 -2.443 -10.844 1 81.31 93 GLN A C 1
ATOM 767 O O . GLN A 1 93 ? -4.945 -1.464 -10.234 1 81.31 93 GLN A O 1
ATOM 772 N N . ILE A 1 94 ? -4.527 -3.453 -10.922 1 79.5 94 ILE A N 1
ATOM 773 C CA . ILE A 1 94 ? -3.123 -3.404 -10.531 1 79.5 94 ILE A CA 1
ATOM 774 C C . ILE A 1 94 ? -2.264 -3.02 -11.734 1 79.5 94 ILE A C 1
ATOM 776 O O . ILE A 1 94 ? -1.217 -2.387 -11.578 1 79.5 94 ILE A O 1
ATOM 780 N N . ASP A 1 95 ? -2.484 -3.617 -12.969 1 62.75 95 ASP A N 1
ATOM 781 C CA . ASP A 1 95 ? -1.692 -3.473 -14.188 1 62.75 95 ASP A CA 1
ATOM 782 C C . ASP A 1 95 ? -1.826 -2.064 -14.766 1 62.75 95 ASP A C 1
ATOM 784 O O . ASP A 1 95 ? -0.856 -1.505 -15.281 1 62.75 95 ASP A O 1
ATOM 788 N N . THR A 1 96 ? -3.109 -1.634 -15.016 1 53.19 96 THR A N 1
ATOM 789 C CA . THR A 1 96 ? -3.52 -0.711 -16.062 1 53.19 96 THR A CA 1
ATOM 790 C C . THR A 1 96 ? -2.955 0.684 -15.812 1 53.19 96 THR A C 1
ATOM 792 O O . THR A 1 96 ? -3.02 1.552 -16.688 1 53.19 96 THR A O 1
ATOM 795 N N . LYS A 1 97 ? -2.758 1.058 -14.672 1 48.59 97 LYS A N 1
ATOM 796 C CA . LYS A 1 97 ? -2.51 2.492 -14.562 1 48.59 97 LYS A CA 1
ATOM 797 C C . LYS A 1 97 ? -1.105 2.844 -15.055 1 48.59 97 LYS A C 1
ATOM 799 O O . LYS A 1 97 ? -0.798 4.016 -15.281 1 48.59 97 LYS A O 1
ATOM 804 N N . PHE A 1 98 ? -0.126 2.006 -15.094 1 45.41 98 PHE A N 1
ATOM 805 C CA . PHE A 1 98 ? 1.188 2.377 -15.609 1 45.41 98 PHE A CA 1
ATOM 806 C C . PHE A 1 98 ? 1.172 2.469 -17.125 1 45.41 98 PHE A C 1
ATOM 808 O O . PHE A 1 98 ? 2.129 2.951 -17.734 1 45.41 98 PHE A O 1
ATOM 815 N N . THR A 1 99 ? 0.409 1.817 -17.812 1 39.72 99 THR A N 1
ATOM 816 C CA . THR A 1 99 ? 0.555 1.875 -19.266 1 39.72 99 THR A CA 1
ATOM 817 C C . THR A 1 99 ? -0.245 3.039 -19.844 1 39.72 99 THR A C 1
ATOM 819 O O . THR A 1 99 ? -1.464 2.941 -20 1 39.72 99 THR A O 1
ATOM 822 N N . LYS A 1 100 ? -0.236 4.141 -19.234 1 35.5 100 LYS A N 1
ATOM 823 C CA . LYS A 1 100 ? -0.88 5.074 -20.156 1 35.5 100 LYS A CA 1
ATOM 824 C C . LYS A 1 100 ? -0.242 5.008 -21.547 1 35.5 100 LYS A C 1
ATOM 826 O O . LYS A 1 100 ? 0.984 5.043 -21.672 1 35.5 100 LYS A O 1
ATOM 831 N N . PRO A 1 101 ? -1.253 4.82 -22.578 1 30.34 101 PRO A N 1
ATOM 832 C CA . PRO A 1 101 ? -0.647 4.914 -23.906 1 30.34 101 PRO A CA 1
ATOM 833 C C . PRO A 1 101 ? 0.206 6.168 -24.078 1 30.34 101 PRO A C 1
ATOM 835 O O . PRO A 1 101 ? -0.032 7.176 -23.422 1 30.34 101 PRO A O 1
ATOM 838 N N . MET B 1 1 ? -30.359 -11.367 -28.703 1 29.66 1 MET B N 1
ATOM 839 C CA . MET B 1 1 ? -30.594 -10.852 -27.359 1 29.66 1 MET B CA 1
ATOM 840 C C . MET B 1 1 ? -29.297 -10.344 -26.734 1 29.66 1 MET B C 1
ATOM 842 O O . MET B 1 1 ? -28.297 -11.062 -26.703 1 29.66 1 MET B O 1
ATOM 846 N N . LYS B 1 2 ? -29.094 -9.086 -27.125 1 34.56 2 LYS B N 1
ATOM 847 C CA . LYS B 1 2 ? -27.812 -8.484 -26.766 1 34.56 2 LYS B CA 1
ATOM 848 C C . LYS B 1 2 ? -27.625 -8.438 -25.25 1 34.56 2 LYS B C 1
ATOM 850 O O . LYS B 1 2 ? -28.484 -7.906 -24.531 1 34.56 2 LYS B O 1
ATOM 855 N N . ILE B 1 3 ? -27.141 -9.453 -24.797 1 36.53 3 ILE B N 1
ATOM 856 C CA . ILE B 1 3 ? -26.828 -9.492 -23.359 1 36.53 3 ILE B CA 1
ATOM 857 C C . ILE B 1 3 ? -25.859 -8.367 -23.016 1 36.53 3 ILE B C 1
ATOM 859 O O . ILE B 1 3 ? -24.734 -8.328 -23.531 1 36.53 3 ILE B O 1
ATOM 863 N N . ILE B 1 4 ? -26.312 -7.219 -23.109 1 37.28 4 ILE B N 1
ATOM 864 C CA . ILE B 1 4 ? -25.469 -6.137 -22.609 1 37.28 4 ILE B CA 1
ATOM 865 C C . ILE B 1 4 ? -25.156 -6.375 -21.141 1 37.28 4 ILE B C 1
ATOM 867 O O . ILE B 1 4 ? -26.062 -6.504 -20.312 1 37.28 4 ILE B O 1
ATOM 871 N N . VAL B 1 5 ? -24.25 -7.18 -20.812 1 39.16 5 VAL B N 1
ATOM 872 C CA . VAL B 1 5 ? -23.719 -7.145 -19.438 1 39.16 5 VAL B CA 1
ATOM 873 C C . VAL B 1 5 ? -23.328 -5.715 -19.078 1 39.16 5 VAL B C 1
ATOM 875 O O . VAL B 1 5 ? -22.562 -5.07 -19.797 1 39.16 5 VAL B O 1
ATOM 878 N N . ASP B 1 6 ? -24.266 -4.926 -18.828 1 37.94 6 ASP B N 1
ATOM 879 C CA . ASP B 1 6 ? -23.984 -3.598 -18.297 1 37.94 6 ASP B CA 1
ATOM 880 C C . ASP B 1 6 ? -22.969 -3.67 -17.156 1 37.94 6 ASP B C 1
ATOM 882 O O . ASP B 1 6 ? -23.266 -4.203 -16.078 1 37.94 6 ASP B O 1
ATOM 886 N N . TYR B 1 7 ? -21.828 -3.988 -17.516 1 36.62 7 TYR B N 1
ATOM 887 C CA . TYR B 1 7 ? -20.766 -3.738 -16.547 1 36.62 7 TYR B CA 1
ATOM 888 C C . TYR B 1 7 ? -20.875 -2.328 -15.977 1 36.62 7 TYR B C 1
ATOM 890 O O . TYR B 1 7 ? -20.531 -1.354 -16.656 1 36.62 7 TYR B O 1
ATOM 898 N N . LYS B 1 8 ? -22.125 -1.81 -15.789 1 37.75 8 LYS B N 1
ATOM 899 C CA . LYS B 1 8 ? -22.062 -0.552 -15.055 1 37.75 8 LYS B CA 1
ATOM 900 C C . LYS B 1 8 ? -20.953 -0.592 -14.008 1 37.75 8 LYS B C 1
ATOM 902 O O . LYS B 1 8 ? -20.781 -1.592 -13.305 1 37.75 8 LYS B O 1
ATOM 907 N N . ASP B 1 9 ? -19.719 -0.146 -14.242 1 40.19 9 ASP B N 1
ATOM 908 C CA . ASP B 1 9 ? -18.891 0.294 -13.125 1 40.19 9 ASP B CA 1
ATOM 909 C C . ASP B 1 9 ? -19.734 0.533 -11.875 1 40.19 9 ASP B C 1
ATOM 911 O O . ASP B 1 9 ? -20.375 1.572 -11.75 1 40.19 9 ASP B O 1
ATOM 915 N N . SER B 1 10 ? -20.734 -0.234 -11.586 1 41.47 10 SER B N 1
ATOM 916 C CA . SER B 1 10 ? -21.375 -0.101 -10.289 1 41.47 10 SER B CA 1
ATOM 917 C C . SER B 1 10 ? -20.438 0.505 -9.258 1 41.47 10 SER B C 1
ATOM 919 O O . SER B 1 10 ? -19.359 -0.046 -8.992 1 41.47 10 SER B O 1
ATOM 921 N N . GLU B 1 11 ? -20.094 1.799 -9.297 1 45.53 11 GLU B N 1
ATOM 922 C CA . GLU B 1 11 ? -19.547 2.535 -8.156 1 45.53 11 GLU B CA 1
ATOM 923 C C . GLU B 1 11 ? -19.75 1.764 -6.855 1 45.53 11 GLU B C 1
ATOM 925 O O . GLU B 1 11 ? -20.891 1.477 -6.469 1 45.53 11 GLU B O 1
ATOM 930 N N . SER B 1 12 ? -19.219 0.616 -6.781 1 51.72 12 SER B N 1
ATOM 931 C CA . SER B 1 12 ? -19.359 0.015 -5.461 1 51.72 12 SER B CA 1
ATOM 932 C C . SER B 1 12 ? -19.609 1.076 -4.395 1 51.72 12 SER B C 1
ATOM 934 O O . SER B 1 12 ? -18.906 2.084 -4.328 1 51.72 12 SER B O 1
ATOM 936 N N . GLY B 1 13 ? -20.828 1.457 -4.301 1 57.69 13 GLY B N 1
ATOM 937 C CA . GLY B 1 13 ? -21.391 2.311 -3.266 1 57.69 13 GLY B CA 1
ATOM 938 C C . GLY B 1 13 ? -20.547 2.365 -2.01 1 57.69 13 GLY B C 1
ATOM 939 O O . GLY B 1 13 ? -21 2.844 -0.968 1 57.69 13 GLY B O 1
ATOM 940 N N . VAL B 1 14 ? -19.422 1.573 -2.127 1 64.94 14 VAL B N 1
ATOM 941 C CA . VAL B 1 14 ? -18.703 1.66 -0.863 1 64.94 14 VAL B CA 1
ATOM 942 C C . VAL B 1 14 ? -17.906 2.967 -0.808 1 64.94 14 VAL B C 1
ATOM 944 O O . VAL B 1 14 ? -17.188 3.307 -1.753 1 64.94 14 VAL B O 1
ATOM 947 N N . ASN B 1 15 ? -18.375 3.855 -0.123 1 76.62 15 ASN B N 1
ATOM 948 C CA . ASN B 1 15 ? -17.562 5.035 0.169 1 76.62 15 ASN B CA 1
ATOM 949 C C . ASN B 1 15 ? -16.172 4.656 0.643 1 76.62 15 ASN B C 1
ATOM 951 O O . ASN B 1 15 ? -15.984 4.258 1.795 1 76.62 15 ASN B O 1
ATOM 955 N N . GLN B 1 16 ? -15.273 4.695 -0.365 1 86.88 16 GLN B N 1
ATOM 956 C CA . GLN B 1 16 ? -13.914 4.258 -0.064 1 86.88 16 GLN B CA 1
ATOM 957 C C . GLN B 1 16 ? -13.109 5.379 0.583 1 86.88 16 GLN B C 1
ATOM 959 O O . GLN B 1 16 ? -13.102 6.512 0.093 1 86.88 16 GLN B O 1
ATOM 964 N N . LEU B 1 17 ? -12.516 5.008 1.656 1 93.5 17 LEU B N 1
ATOM 965 C CA . LEU B 1 17 ? -11.586 5.922 2.305 1 93.5 17 LEU B CA 1
ATOM 966 C C . LEU B 1 17 ? -10.422 6.262 1.38 1 93.5 17 LEU B C 1
ATOM 968 O O . LEU B 1 17 ? -9.859 5.379 0.726 1 93.5 17 LEU B O 1
ATOM 972 N N . LYS B 1 18 ? -10.195 7.543 1.229 1 95.69 18 LYS B N 1
ATOM 973 C CA . LYS B 1 18 ? -9.07 8.008 0.419 1 95.69 18 LYS B CA 1
ATOM 974 C C . LYS B 1 18 ? -8.453 9.266 1.012 1 95.69 18 LYS B C 1
ATOM 976 O O . LYS B 1 18 ? -9.047 9.906 1.884 1 95.69 18 LYS B O 1
ATOM 981 N N . ILE B 1 19 ? -7.309 9.594 0.567 1 98.06 19 ILE B N 1
ATOM 982 C CA . ILE B 1 19 ? -6.645 10.836 0.955 1 98.06 19 ILE B CA 1
ATOM 983 C C . ILE B 1 19 ? -7.051 11.961 0.001 1 98.06 19 ILE B C 1
ATOM 985 O O . ILE B 1 19 ? -6.965 11.805 -1.22 1 98.06 19 ILE B O 1
ATOM 989 N N . ASP B 1 20 ? -7.535 13.062 0.554 1 98 20 ASP B N 1
ATOM 990 C CA . ASP B 1 20 ? -7.938 14.219 -0.238 1 98 20 ASP B CA 1
ATOM 991 C C . ASP B 1 20 ? -6.746 15.141 -0.507 1 98 20 ASP B C 1
ATOM 993 O O . ASP B 1 20 ? -6.633 15.711 -1.594 1 98 20 ASP B O 1
ATOM 997 N N . SER B 1 21 ? -5.93 15.273 0.501 1 98.5 21 SER B N 1
ATOM 998 C CA . SER B 1 21 ? -4.746 16.109 0.346 1 98.5 21 SER B CA 1
ATOM 999 C C . SER B 1 21 ? -3.646 15.711 1.32 1 98.5 21 SER B C 1
ATOM 1001 O O . SER B 1 21 ? -3.922 15.094 2.352 1 98.5 21 SER B O 1
ATOM 1003 N N . ALA B 1 22 ? -2.395 15.984 0.904 1 98.69 22 ALA B N 1
ATOM 1004 C CA . ALA B 1 22 ? -1.207 15.719 1.712 1 98.69 22 ALA B CA 1
ATOM 1005 C C . ALA B 1 22 ? -0.138 16.781 1.484 1 98.69 22 ALA B C 1
ATOM 1007 O O . ALA B 1 22 ? 0.134 17.172 0.344 1 98.69 22 ALA B O 1
ATOM 1008 N N . LYS B 1 23 ? 0.366 17.281 2.566 1 98.44 23 LYS B N 1
ATOM 1009 C CA . LYS B 1 23 ? 1.389 18.328 2.496 1 98.44 23 LYS B CA 1
ATOM 1010 C C . LYS B 1 23 ? 2.605 17.953 3.34 1 98.44 23 LYS B C 1
ATOM 1012 O O . LYS B 1 23 ? 2.473 17.625 4.52 1 98.44 23 LYS B O 1
ATOM 1017 N N . TYR B 1 24 ? 3.746 17.969 2.635 1 98.62 24 TYR B N 1
ATOM 1018 C CA . TYR B 1 24 ? 4.98 17.797 3.395 1 98.62 24 TYR B CA 1
ATOM 1019 C C . TYR B 1 24 ? 5.27 19.031 4.242 1 98.62 24 TYR B C 1
ATOM 1021 O O . TYR B 1 24 ? 5.23 20.156 3.746 1 98.62 24 TYR B O 1
ATOM 1029 N N . LEU B 1 25 ? 5.547 18.828 5.508 1 97.69 25 LEU B N 1
ATOM 1030 C CA . LEU B 1 25 ? 5.863 19.969 6.367 1 97.69 25 LEU B CA 1
ATOM 1031 C C . LEU B 1 25 ? 7.363 20.047 6.625 1 97.69 25 LEU B C 1
ATOM 1033 O O . LEU B 1 25 ? 8.047 20.922 6.07 1 97.69 25 LEU B O 1
ATOM 1037 N N . TRP B 1 26 ? 7.91 19.141 7.488 1 96 26 TRP B N 1
ATOM 1038 C CA . TRP B 1 26 ? 9.336 19.078 7.789 1 96 26 TRP B CA 1
ATOM 1039 C C . TRP B 1 26 ? 9.688 17.766 8.469 1 96 26 TRP B C 1
ATOM 1041 O O . TRP B 1 26 ? 8.805 17.047 8.953 1 96 26 TRP B O 1
ATOM 1051 N N . ASP B 1 27 ? 10.977 17.406 8.367 1 97.31 27 ASP B N 1
ATOM 1052 C CA . ASP B 1 27 ? 11.523 16.312 9.148 1 97.31 27 ASP B CA 1
ATOM 1053 C C . ASP B 1 27 ? 10.672 15.047 9 1 97.31 27 ASP B C 1
ATOM 1055 O O . ASP B 1 27 ? 10.281 14.43 9.992 1 97.31 27 ASP B O 1
ATOM 1059 N N . TYR B 1 28 ? 10.258 14.719 7.816 1 98 28 TYR B N 1
ATOM 1060 C CA . TYR B 1 28 ? 9.562 13.5 7.426 1 98 28 TYR B CA 1
ATOM 1061 C C . TYR B 1 28 ? 8.133 13.492 7.945 1 98 28 TYR B C 1
ATOM 1063 O O . TYR B 1 28 ? 7.512 12.43 8.055 1 98 28 TYR B O 1
ATOM 1071 N N . ALA B 1 29 ? 7.633 14.719 8.25 1 97.88 29 ALA B N 1
ATOM 1072 C CA . ALA B 1 29 ? 6.25 14.859 8.703 1 97.88 29 ALA B CA 1
ATOM 1073 C C . ALA B 1 29 ? 5.336 15.312 7.57 1 97.88 29 ALA B C 1
ATOM 1075 O O . ALA B 1 29 ? 5.664 16.25 6.836 1 97.88 29 ALA B O 1
ATOM 1076 N N . ILE B 1 30 ? 4.199 14.578 7.406 1 98.19 30 ILE B N 1
ATOM 1077 C CA . ILE B 1 30 ? 3.211 14.906 6.387 1 98.19 30 ILE B CA 1
ATOM 1078 C C . ILE B 1 30 ? 1.854 15.148 7.039 1 98.19 30 ILE B C 1
ATOM 1080 O O . ILE B 1 30 ? 1.409 14.367 7.879 1 98.19 30 ILE B O 1
ATOM 1084 N N . LEU B 1 31 ? 1.204 16.328 6.719 1 98.62 31 LEU B N 1
ATOM 1085 C CA . LEU B 1 31 ? -0.189 16.578 7.078 1 98.62 31 LEU B CA 1
ATOM 1086 C C . LEU B 1 31 ? -1.132 15.953 6.051 1 98.62 31 LEU B C 1
ATOM 1088 O O . LEU B 1 31 ? -1.091 16.312 4.871 1 98.62 31 LEU B O 1
ATOM 1092 N N . ILE B 1 32 ? -1.947 15.016 6.523 1 98.38 32 ILE B N 1
ATOM 1093 C CA . ILE B 1 32 ? -2.828 14.266 5.637 1 98.38 32 ILE B CA 1
ATOM 1094 C C . ILE B 1 32 ? -4.285 14.57 5.969 1 98.38 32 ILE B C 1
ATOM 1096 O O . ILE B 1 32 ? -4.676 14.562 7.137 1 98.38 32 ILE B O 1
ATOM 1100 N N . VAL B 1 33 ? -5.078 14.906 4.949 1 98.56 33 VAL B N 1
ATOM 1101 C CA . VAL B 1 33 ? -6.516 15.102 5.078 1 98.56 33 VAL B CA 1
ATOM 1102 C C . VAL B 1 33 ? -7.258 14.023 4.293 1 98.56 33 VAL B C 1
ATOM 1104 O O . VAL B 1 33 ? -6.984 13.812 3.107 1 98.56 33 VAL B O 1
ATOM 1107 N N . PHE B 1 34 ? -8.133 13.344 5.027 1 97.12 34 PHE B N 1
ATOM 1108 C CA . PHE B 1 34 ? -8.891 12.266 4.41 1 97.12 34 PHE B CA 1
ATOM 1109 C C . PHE B 1 34 ? -10.258 12.766 3.947 1 97.12 34 PHE B C 1
ATOM 1111 O O . PHE B 1 34 ? -10.703 13.836 4.359 1 97.12 34 PHE B O 1
ATOM 1118 N N . ASN B 1 35 ? -10.891 11.891 3.121 1 96 35 ASN B N 1
ATOM 1119 C CA . ASN B 1 35 ? -12.172 12.297 2.551 1 96 35 ASN B CA 1
ATOM 1120 C C . ASN B 1 35 ? -13.289 12.227 3.584 1 96 35 ASN B C 1
ATOM 1122 O O . ASN B 1 35 ? -14.383 12.766 3.363 1 96 35 ASN B O 1
ATOM 1126 N N . ASP B 1 36 ? -13.078 11.695 4.633 1 93.31 36 ASP B N 1
ATOM 1127 C CA . ASP B 1 36 ? -14.086 11.688 5.695 1 93.31 36 ASP B CA 1
ATOM 1128 C C . ASP B 1 36 ? -13.906 12.891 6.625 1 93.31 36 ASP B C 1
ATOM 1130 O O . ASP B 1 36 ? -14.625 13.023 7.617 1 93.31 36 ASP B O 1
ATOM 1134 N N . GLY B 1 37 ? -12.883 13.641 6.34 1 94.88 37 GLY B N 1
ATOM 1135 C CA . GLY B 1 37 ? -12.672 14.875 7.082 1 94.88 37 GLY B CA 1
ATOM 1136 C C . GLY B 1 37 ? -11.594 14.758 8.141 1 94.88 37 GLY B C 1
ATOM 1137 O O . GLY B 1 37 ? -11.141 15.766 8.688 1 94.88 37 GLY B O 1
ATOM 1138 N N . LYS B 1 38 ? -11.18 13.562 8.414 1 96.06 38 LYS B N 1
ATOM 1139 C CA . LYS B 1 38 ? -10.117 13.367 9.398 1 96.06 38 LYS B CA 1
ATOM 1140 C C . LYS B 1 38 ? -8.781 13.891 8.883 1 96.06 38 LYS B C 1
ATOM 1142 O O . LYS B 1 38 ? -8.461 13.742 7.703 1 96.06 38 LYS B O 1
ATOM 1147 N N . GLU B 1 39 ? -8.07 14.492 9.883 1 97.19 39 GLU B N 1
ATOM 1148 C CA . GLU B 1 39 ? -6.723 14.961 9.586 1 97.19 39 GLU B CA 1
ATOM 1149 C C . GLU B 1 39 ? -5.691 14.281 10.484 1 97.19 39 GLU B C 1
ATOM 1151 O O . GLU B 1 39 ? -5.941 14.086 11.68 1 97.19 39 GLU B O 1
ATOM 1156 N N . ARG B 1 40 ? -4.555 13.906 9.875 1 96.75 40 ARG B N 1
ATOM 1157 C CA . ARG B 1 40 ? -3.461 13.297 10.625 1 96.75 40 ARG B CA 1
ATOM 1158 C C . ARG B 1 40 ? -2.131 13.969 10.289 1 96.75 40 ARG B C 1
ATOM 1160 O O . ARG B 1 40 ? -1.817 14.18 9.117 1 96.75 40 ARG B O 1
ATOM 1167 N N . LEU B 1 41 ? -1.43 14.383 11.344 1 97.25 41 LEU B N 1
ATOM 1168 C CA . LEU B 1 41 ? -0.014 14.703 11.195 1 97.25 41 LEU B CA 1
ATOM 1169 C C . LEU B 1 41 ? 0.853 13.492 11.523 1 97.25 41 LEU B C 1
ATOM 1171 O O . LEU B 1 41 ? 0.927 13.078 12.688 1 97.25 41 LEU B O 1
ATOM 1175 N N . ILE B 1 42 ? 1.522 12.961 10.547 1 96.94 42 ILE B N 1
ATOM 1176 C CA . ILE B 1 42 ? 2.232 11.703 10.75 1 96.94 42 ILE B CA 1
ATOM 1177 C C . ILE B 1 42 ? 3.732 11.922 10.57 1 96.94 42 ILE B C 1
ATOM 1179 O O . ILE B 1 42 ? 4.164 12.5 9.57 1 96.94 42 ILE B O 1
ATOM 1183 N N . ASP B 1 43 ? 4.512 11.492 11.539 1 96.5 43 ASP B N 1
ATOM 1184 C CA . ASP B 1 43 ? 5.965 11.438 11.453 1 96.5 43 ASP B CA 1
ATOM 1185 C C . ASP B 1 43 ? 6.438 10.07 10.953 1 96.5 43 ASP B C 1
ATOM 1187 O O . ASP B 1 43 ? 6.32 9.07 11.664 1 96.5 43 ASP B O 1
ATOM 1191 N N . PHE B 1 44 ? 7.051 10.07 9.742 1 96.81 44 PHE B N 1
ATOM 1192 C CA . PHE B 1 44 ? 7.414 8.797 9.125 1 96.81 44 PHE B CA 1
ATOM 1193 C C . PHE B 1 44 ? 8.844 8.406 9.492 1 96.81 44 PHE B C 1
ATOM 1195 O O . PHE B 1 44 ? 9.273 7.285 9.219 1 96.81 44 PHE B O 1
ATOM 1202 N N . LYS B 1 45 ? 9.523 9.273 10.125 1 95.81 45 LYS B N 1
ATOM 1203 C CA . LYS B 1 45 ? 10.953 9.086 10.359 1 95.81 45 LYS B CA 1
ATOM 1204 C C . LYS B 1 45 ? 11.227 7.82 11.156 1 95.81 45 LYS B C 1
ATOM 1206 O O . LYS B 1 45 ? 12.125 7.043 10.812 1 95.81 45 LYS B O 1
ATOM 1211 N N . PRO B 1 46 ? 10.492 7.578 12.234 1 94.62 46 PRO B N 1
ATOM 1212 C CA . PRO B 1 46 ? 10.773 6.352 12.984 1 94.62 46 PRO B CA 1
ATOM 1213 C C . PRO B 1 46 ? 10.625 5.09 12.141 1 94.62 46 PRO B C 1
ATOM 1215 O O . PRO B 1 46 ? 11.453 4.184 12.219 1 94.62 46 PRO B O 1
ATOM 1218 N N . PHE B 1 47 ? 9.57 4.973 11.352 1 93.5 47 PHE B N 1
ATOM 1219 C CA . PHE B 1 47 ? 9.367 3.826 10.477 1 93.5 47 PHE B CA 1
ATOM 1220 C C . PHE B 1 47 ? 10.523 3.676 9.5 1 93.5 47 PHE B C 1
ATOM 1222 O O . PHE B 1 47 ? 11.078 2.584 9.352 1 93.5 47 PHE B O 1
ATOM 1229 N N . LEU B 1 48 ? 10.898 4.738 8.898 1 95.75 48 LEU B N 1
ATOM 1230 C CA . LEU B 1 48 ? 11.961 4.723 7.898 1 95.75 48 LEU B CA 1
ATOM 1231 C C . LEU B 1 48 ? 13.289 4.312 8.523 1 95.75 48 LEU B C 1
ATOM 1233 O O . LEU B 1 48 ? 14.055 3.551 7.926 1 95.75 48 LEU B O 1
ATOM 1237 N N . SER B 1 49 ? 13.531 4.801 9.672 1 94.88 49 SER B N 1
ATOM 1238 C CA . 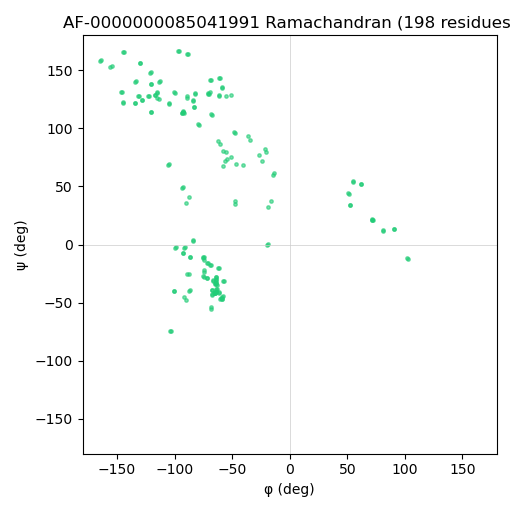SER B 1 49 ? 14.805 4.57 10.344 1 94.88 49 SER B CA 1
ATOM 1239 C C . SER B 1 49 ? 14.914 3.127 10.828 1 94.88 49 SER B C 1
ATOM 1241 O O . SER B 1 49 ? 16.016 2.561 10.852 1 94.88 49 SER B O 1
ATOM 1243 N N . LYS B 1 50 ? 13.797 2.553 11.109 1 93.31 50 LYS B N 1
ATOM 1244 C CA . LYS B 1 50 ? 13.812 1.219 11.711 1 93.31 50 LYS B CA 1
ATOM 1245 C C . LYS B 1 50 ? 13.82 0.137 10.633 1 93.31 50 LYS B C 1
ATOM 1247 O O . LYS B 1 50 ? 14.227 -0.999 10.891 1 93.31 50 LYS B O 1
ATOM 1252 N N . SER B 1 51 ? 13.312 0.492 9.516 1 92.44 51 SER B N 1
ATOM 1253 C CA . SER B 1 51 ? 13.25 -0.511 8.453 1 92.44 51 SER B CA 1
ATOM 1254 C C . SER B 1 51 ? 14.641 -1.009 8.078 1 92.44 51 SER B C 1
ATOM 1256 O O . SER B 1 51 ? 15.602 -0.234 8.062 1 92.44 51 SER B O 1
ATOM 1258 N N . LEU B 1 52 ? 14.68 -2.301 7.785 1 89.81 52 LEU B N 1
ATOM 1259 C CA . LEU B 1 52 ? 15.953 -2.889 7.359 1 89.81 52 LEU B CA 1
ATOM 1260 C C . LEU B 1 52 ? 16 -3.021 5.844 1 89.81 52 LEU B C 1
ATOM 1262 O O . LEU B 1 52 ? 17.047 -3.395 5.285 1 89.81 52 LEU B O 1
ATOM 1266 N N . HIS B 1 53 ? 14.93 -2.666 5.191 1 92.62 53 HIS B N 1
ATOM 1267 C CA . HIS B 1 53 ? 14.875 -2.805 3.74 1 92.62 53 HIS B CA 1
ATOM 1268 C C . HIS B 1 53 ? 15.516 -1.609 3.045 1 92.62 53 HIS B C 1
ATOM 1270 O O . HIS B 1 53 ? 15.086 -0.47 3.234 1 92.62 53 HIS B O 1
ATOM 1276 N N . PRO B 1 54 ? 16.453 -1.956 2.258 1 93.38 54 PRO B N 1
ATOM 1277 C CA . PRO B 1 54 ? 17.094 -0.848 1.539 1 93.38 54 PRO B CA 1
ATOM 1278 C C . PRO B 1 54 ? 16.094 -0.031 0.718 1 93.38 54 PRO B C 1
ATOM 1280 O O . PRO B 1 54 ? 16.266 1.182 0.565 1 93.38 54 PRO B O 1
ATOM 1283 N N . SER B 1 55 ? 15.047 -0.709 0.221 1 92.38 55 SER B N 1
ATOM 1284 C CA . SER B 1 55 ? 14.047 -0.053 -0.617 1 92.38 55 SER B CA 1
ATOM 1285 C C . SER B 1 55 ? 13.219 0.937 0.19 1 92.38 55 SER B C 1
ATOM 1287 O O . SER B 1 55 ? 12.578 1.83 -0.378 1 92.38 55 SER B O 1
ATOM 1289 N N . ILE B 1 56 ? 13.273 0.777 1.455 1 94.5 56 ILE B N 1
ATOM 1290 C CA . ILE B 1 56 ? 12.57 1.692 2.342 1 94.5 56 ILE B CA 1
ATOM 1291 C C . ILE B 1 56 ? 13.547 2.709 2.922 1 94.5 56 ILE B C 1
ATOM 1293 O O . ILE B 1 56 ? 13.266 3.91 2.941 1 94.5 56 ILE B O 1
ATOM 1297 N N . LYS B 1 57 ? 14.703 2.295 3.275 1 95.12 57 LYS B N 1
ATOM 1298 C CA . LYS B 1 57 ? 15.711 3.119 3.936 1 95.12 57 LYS B CA 1
ATOM 1299 C C . LYS B 1 57 ? 16.172 4.266 3.035 1 95.12 57 LYS B C 1
ATOM 1301 O O . LYS B 1 57 ? 16.547 5.332 3.521 1 95.12 57 LYS B O 1
ATOM 1306 N N . LYS B 1 58 ? 16.094 4.066 1.814 1 96.69 58 LYS B N 1
ATOM 1307 C CA . LYS B 1 58 ? 16.516 5.102 0.879 1 96.69 58 LYS B CA 1
ATOM 1308 C C . LYS B 1 58 ? 15.68 6.367 1.034 1 96.69 58 LYS B C 1
ATOM 1310 O O . LYS B 1 58 ? 16.125 7.457 0.659 1 96.69 58 LYS B O 1
ATOM 1315 N N . TYR B 1 59 ? 14.57 6.25 1.591 1 97.5 59 TYR B N 1
ATOM 1316 C CA . TYR B 1 59 ? 13.688 7.398 1.762 1 97.5 59 TYR B CA 1
ATOM 1317 C C . TYR B 1 59 ? 14.055 8.188 3.01 1 97.5 59 TYR B C 1
ATOM 1319 O O . TYR B 1 59 ? 13.422 9.203 3.322 1 97.5 59 TYR B O 1
ATOM 1327 N N . LEU B 1 60 ? 15.109 7.77 3.668 1 97.81 60 LEU B N 1
ATOM 1328 C CA . LEU B 1 60 ? 15.688 8.641 4.688 1 97.81 60 LEU B CA 1
ATOM 1329 C C . LEU B 1 60 ? 16.375 9.844 4.047 1 97.81 60 LEU B C 1
ATOM 1331 O O . LEU B 1 60 ? 16.688 10.82 4.73 1 97.81 60 LEU B O 1
ATOM 1335 N N . ASP B 1 61 ? 16.609 9.695 2.764 1 98.38 61 ASP B N 1
ATOM 1336 C CA . ASP B 1 61 ? 16.906 10.898 1.991 1 98.38 61 ASP B CA 1
ATOM 1337 C C . ASP B 1 61 ? 15.672 11.797 1.893 1 98.38 61 ASP B C 1
ATOM 1339 O O . ASP B 1 61 ? 14.703 11.461 1.209 1 98.38 61 ASP B O 1
ATOM 1343 N N . GLU B 1 62 ? 15.758 12.93 2.537 1 98.19 62 GLU B N 1
ATOM 1344 C CA . GLU B 1 62 ? 14.578 13.773 2.688 1 98.19 62 GLU B CA 1
ATOM 1345 C C . GLU B 1 62 ? 14.07 14.266 1.334 1 98.19 62 GLU B C 1
ATOM 1347 O O . GLU B 1 62 ? 12.867 14.461 1.146 1 98.19 62 GLU B O 1
ATOM 1352 N N . ASN B 1 63 ? 14.977 14.516 0.437 1 98.31 63 ASN B N 1
ATOM 1353 C CA . ASN B 1 63 ? 14.562 14.93 -0.899 1 98.31 63 ASN B CA 1
ATOM 1354 C C . ASN B 1 63 ? 13.727 13.859 -1.584 1 98.31 63 ASN B C 1
ATOM 1356 O O . ASN B 1 63 ? 12.727 14.172 -2.234 1 98.31 63 ASN B O 1
ATOM 1360 N N . LYS B 1 64 ? 14.117 12.656 -1.434 1 98.25 64 LYS B N 1
ATOM 1361 C CA . LYS B 1 64 ? 13.336 11.547 -1.987 1 98.25 64 LYS B CA 1
ATOM 1362 C C . LYS B 1 64 ? 12 11.406 -1.269 1 98.25 64 LYS B C 1
ATOM 1364 O O . LYS B 1 64 ? 10.961 11.211 -1.908 1 98.25 64 LYS B O 1
ATOM 1369 N N . PHE B 1 65 ? 12.047 11.523 0.072 1 98.38 65 PHE B N 1
ATOM 1370 C CA . PHE B 1 65 ? 10.852 11.289 0.877 1 98.38 65 PHE B CA 1
ATOM 1371 C C . PHE B 1 65 ? 9.812 12.375 0.63 1 98.38 65 PHE B C 1
ATOM 1373 O O . PHE B 1 65 ? 8.617 12.094 0.557 1 98.38 65 PHE B O 1
ATOM 1380 N N . SER B 1 66 ? 10.219 13.57 0.494 1 98.62 66 SER B N 1
ATOM 1381 C CA . SER B 1 66 ? 9.289 14.68 0.342 1 98.62 66 SER B CA 1
ATOM 1382 C C . SER B 1 66 ? 8.68 14.703 -1.056 1 98.62 66 SER B C 1
ATOM 1384 O O . SER B 1 66 ? 7.703 15.422 -1.303 1 98.62 66 SER B O 1
ATOM 1386 N N . ASN B 1 67 ? 9.211 13.922 -1.952 1 98.19 67 ASN B N 1
ATOM 1387 C CA . ASN B 1 67 ? 8.75 13.891 -3.338 1 98.19 67 ASN B CA 1
ATOM 1388 C C . ASN B 1 67 ? 7.707 12.805 -3.559 1 98.19 67 ASN B C 1
ATOM 1390 O O . ASN B 1 67 ? 7.809 12.023 -4.508 1 98.19 67 ASN B O 1
ATOM 1394 N N . PHE B 1 68 ? 6.742 12.797 -2.684 1 98.44 68 PHE B N 1
ATOM 1395 C CA . PHE B 1 68 ? 5.625 11.883 -2.877 1 98.44 68 PHE B CA 1
ATOM 1396 C C . PHE B 1 68 ? 4.539 12.516 -3.732 1 98.44 68 PHE B C 1
ATOM 1398 O O . PHE B 1 68 ? 4.508 13.734 -3.902 1 98.44 68 PHE B O 1
ATOM 1405 N N . SER B 1 69 ? 3.584 11.656 -4.285 1 97.38 69 SER B N 1
ATOM 1406 C CA . SER B 1 69 ? 2.4 12.102 -5.012 1 97.38 69 SER B CA 1
ATOM 1407 C C . SER B 1 69 ? 1.139 11.43 -4.48 1 97.38 69 SER B C 1
ATOM 1409 O O . SER B 1 69 ? 1.213 10.398 -3.814 1 97.38 69 SER B O 1
ATOM 1411 N N . LEU B 1 70 ? 0.005 12.125 -4.727 1 97.5 70 LEU B N 1
ATOM 1412 C CA . LEU B 1 70 ? -1.285 11.492 -4.484 1 97.5 70 LEU B CA 1
ATOM 1413 C C . LEU B 1 70 ? -1.803 10.812 -5.746 1 97.5 70 LEU B C 1
ATOM 1415 O O . LEU B 1 70 ? -2.068 11.477 -6.75 1 97.5 70 LEU B O 1
ATOM 1419 N N . ILE B 1 71 ? -1.882 9.461 -5.688 1 93.75 71 ILE B N 1
ATOM 1420 C CA . ILE B 1 71 ? -2.387 8.695 -6.82 1 93.75 71 ILE B CA 1
ATOM 1421 C C . ILE B 1 71 ? -3.607 7.883 -6.395 1 93.75 71 ILE B C 1
ATOM 1423 O O . ILE B 1 71 ? -3.5 6.977 -5.562 1 93.75 71 ILE B O 1
ATOM 1427 N N . ASP B 1 72 ? -4.785 8.203 -6.945 1 92.19 72 ASP B N 1
ATOM 1428 C CA . ASP B 1 72 ? -6.043 7.531 -6.645 1 92.19 72 ASP B CA 1
ATOM 1429 C C . ASP B 1 72 ? -6.297 7.488 -5.137 1 92.19 72 ASP B C 1
ATOM 1431 O O . ASP B 1 72 ? -6.688 6.449 -4.598 1 92.19 72 ASP B O 1
ATOM 1435 N N . GLY B 1 73 ? -5.887 8.5 -4.441 1 95.75 73 GLY B N 1
ATOM 1436 C CA . GLY B 1 73 ? -6.199 8.656 -3.031 1 95.75 73 GLY B CA 1
ATOM 1437 C C . GLY B 1 73 ? -5.164 8.031 -2.119 1 95.75 73 GLY B C 1
ATOM 1438 O O . GLY B 1 73 ? -5.395 7.879 -0.917 1 95.75 73 GLY B O 1
ATOM 1439 N N . ASN B 1 74 ? -4.008 7.672 -2.617 1 96.44 74 ASN B N 1
ATOM 1440 C CA . ASN B 1 74 ? -2.941 7.07 -1.827 1 96.44 74 ASN B CA 1
ATOM 1441 C C . ASN B 1 74 ? -1.661 7.902 -1.893 1 96.44 74 ASN B C 1
ATOM 1443 O O . ASN B 1 74 ? -1.382 8.539 -2.908 1 96.44 74 ASN B O 1
ATOM 1447 N N . LEU B 1 75 ? -0.937 7.867 -0.792 1 97.56 75 LEU B N 1
ATOM 1448 C CA . LEU B 1 75 ? 0.437 8.344 -0.9 1 97.56 75 LEU B CA 1
ATOM 1449 C C . LEU B 1 75 ? 1.289 7.379 -1.712 1 97.56 75 LEU B C 1
ATOM 1451 O O . LEU B 1 75 ? 1.264 6.168 -1.47 1 97.56 75 LEU B O 1
ATOM 1455 N N . ASN B 1 76 ? 1.938 7.941 -2.631 1 96.94 76 ASN B N 1
ATOM 1456 C CA . ASN B 1 76 ? 2.732 7.129 -3.545 1 96.94 76 ASN B CA 1
ATOM 1457 C C . ASN B 1 76 ? 4.121 7.723 -3.764 1 96.94 76 ASN B C 1
ATOM 1459 O O . ASN B 1 76 ? 4.246 8.883 -4.156 1 96.94 76 ASN B O 1
ATOM 1463 N N . TRP B 1 77 ? 5.156 6.918 -3.447 1 96.81 77 TRP B N 1
ATOM 1464 C CA . TRP B 1 77 ? 6.52 7.34 -3.746 1 96.81 77 TRP B CA 1
ATOM 1465 C C . TRP B 1 77 ? 7.074 6.582 -4.949 1 96.81 77 TRP B C 1
ATOM 1467 O O . TRP B 1 77 ? 7.133 5.348 -4.938 1 96.81 77 TRP B O 1
ATOM 1477 N N . ASN B 1 78 ? 7.441 7.281 -5.922 1 94.75 78 ASN B N 1
ATOM 1478 C CA . ASN B 1 78 ? 8.25 6.785 -7.035 1 94.75 78 ASN B CA 1
ATOM 1479 C C . ASN B 1 78 ? 7.613 5.559 -7.684 1 94.75 78 ASN B C 1
ATOM 1481 O O . ASN B 1 78 ? 8.258 4.52 -7.82 1 94.75 78 ASN B O 1
ATOM 1485 N N . ASP B 1 79 ? 6.367 5.707 -8.086 1 90.69 79 ASP B N 1
ATOM 1486 C CA . ASP B 1 79 ? 5.668 4.691 -8.859 1 90.69 79 ASP B CA 1
ATOM 1487 C C . ASP B 1 79 ? 5.543 3.385 -8.078 1 90.69 79 ASP B C 1
ATOM 1489 O O . ASP B 1 79 ? 5.973 2.328 -8.555 1 90.69 79 ASP B O 1
ATOM 1493 N N . TYR B 1 80 ? 5.02 3.426 -6.828 1 90.38 80 TYR B N 1
ATOM 1494 C CA . TYR B 1 80 ? 4.625 2.299 -5.988 1 90.38 80 TYR B CA 1
ATOM 1495 C C . TYR B 1 80 ? 5.836 1.683 -5.301 1 90.38 80 TYR B C 1
ATOM 1497 O O . TYR B 1 80 ? 5.734 0.623 -4.676 1 90.38 80 TYR B O 1
ATOM 1505 N N . ASP B 1 81 ? 6.93 2.445 -5.387 1 93.44 81 ASP B N 1
ATOM 1506 C CA . ASP B 1 81 ? 8.133 1.992 -4.688 1 93.44 81 ASP B CA 1
ATOM 1507 C C . ASP B 1 81 ? 7.906 1.97 -3.178 1 93.44 81 ASP B C 1
ATOM 1509 O O . ASP B 1 81 ? 8.453 1.112 -2.479 1 93.44 81 ASP B O 1
ATOM 1513 N N . LEU B 1 82 ? 7.09 2.822 -2.705 1 95.19 82 LEU B N 1
ATOM 1514 C CA . LEU B 1 82 ? 6.703 2.883 -1.298 1 95.19 82 LEU B CA 1
ATOM 1515 C C . LEU B 1 82 ? 5.242 3.295 -1.151 1 95.19 82 LEU 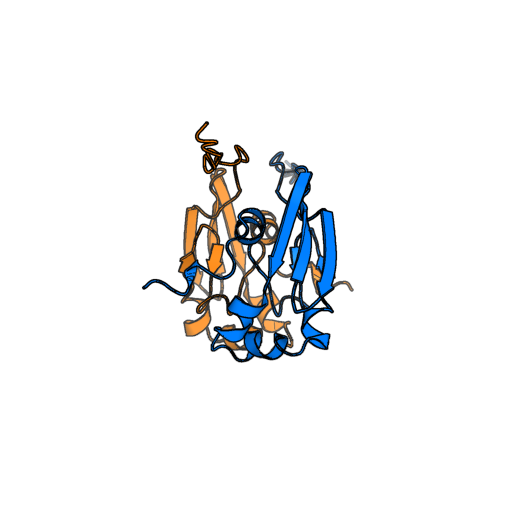B C 1
ATOM 1517 O O . LEU B 1 82 ? 4.816 4.301 -1.723 1 95.19 82 LEU B O 1
ATOM 1521 N N . ILE B 1 83 ? 4.512 2.426 -0.499 1 94.88 83 ILE B N 1
ATOM 1522 C CA . ILE B 1 83 ? 3.094 2.629 -0.233 1 94.88 83 ILE B CA 1
ATOM 1523 C C . ILE B 1 83 ? 2.787 2.289 1.224 1 94.88 83 ILE B C 1
ATOM 1525 O O . ILE B 1 83 ? 3.377 1.366 1.789 1 94.88 83 ILE B O 1
ATOM 1529 N N . PHE B 1 84 ? 1.947 3.082 1.813 1 95.62 84 PHE B N 1
ATOM 1530 C CA . PHE B 1 84 ? 1.409 2.768 3.131 1 95.62 84 PHE B CA 1
ATOM 1531 C C . PHE B 1 84 ? -0.085 2.479 3.051 1 95.62 84 PHE B C 1
ATOM 1533 O O . PHE B 1 84 ? -0.816 3.158 2.326 1 95.62 84 PHE B O 1
ATOM 1540 N N . PRO B 1 85 ? -0.522 1.478 3.824 1 95.31 85 PRO B N 1
ATOM 1541 C CA . PRO B 1 85 ? -1.969 1.258 3.893 1 95.31 85 PRO B CA 1
ATOM 1542 C C . PRO B 1 85 ? -2.727 2.479 4.41 1 95.31 85 PRO B C 1
ATOM 1544 O O . PRO B 1 85 ? -2.344 3.061 5.426 1 95.31 85 PRO B O 1
ATOM 1547 N N . ILE B 1 86 ? -3.797 2.781 3.738 1 94.81 86 ILE B N 1
ATOM 1548 C CA . ILE B 1 86 ? -4.527 3.994 4.086 1 94.81 86 ILE B CA 1
ATOM 1549 C C . ILE B 1 86 ? -5.102 3.865 5.496 1 94.81 86 ILE B C 1
ATOM 1551 O O . ILE B 1 86 ? -5.168 4.848 6.238 1 94.81 86 ILE B O 1
ATOM 1555 N N . SER B 1 87 ? -5.48 2.658 5.883 1 92.69 87 SER B N 1
ATOM 1556 C CA . SER B 1 87 ? -6.027 2.445 7.219 1 92.69 87 SER B CA 1
ATOM 1557 C C . SER B 1 87 ? -4.996 2.75 8.297 1 92.69 87 SER B C 1
ATOM 1559 O O . SER B 1 87 ? -5.332 3.291 9.352 1 92.69 87 SER B O 1
ATOM 1561 N N . ASP B 1 88 ? -3.738 2.402 8.062 1 93.69 88 ASP B N 1
ATOM 1562 C CA . ASP B 1 88 ? -2.676 2.697 9.023 1 93.69 88 ASP B CA 1
ATOM 1563 C C . ASP B 1 88 ? -2.467 4.203 9.164 1 93.69 88 ASP B C 1
ATOM 1565 O O . ASP B 1 88 ? -2.312 4.715 10.273 1 93.69 88 ASP B O 1
ATOM 1569 N N . LEU B 1 89 ? -2.508 4.852 8.039 1 95.94 89 LEU B N 1
ATOM 1570 C CA . LEU B 1 89 ? -2.357 6.301 8.047 1 95.94 89 LEU B CA 1
ATOM 1571 C C . LEU B 1 89 ? -3.52 6.965 8.781 1 95.94 89 LEU B C 1
ATOM 1573 O O . LEU B 1 89 ? -3.312 7.863 9.594 1 95.94 89 LEU B O 1
ATOM 1577 N N . HIS B 1 90 ? -4.695 6.438 8.5 1 95.31 90 HIS B N 1
ATOM 1578 C CA . HIS B 1 90 ? -5.91 6.992 9.094 1 95.31 90 HIS B CA 1
ATOM 1579 C C . HIS B 1 90 ? -5.902 6.828 10.609 1 95.31 90 HIS B C 1
ATOM 1581 O O . HIS B 1 90 ? -6.383 7.703 11.336 1 95.31 90 HI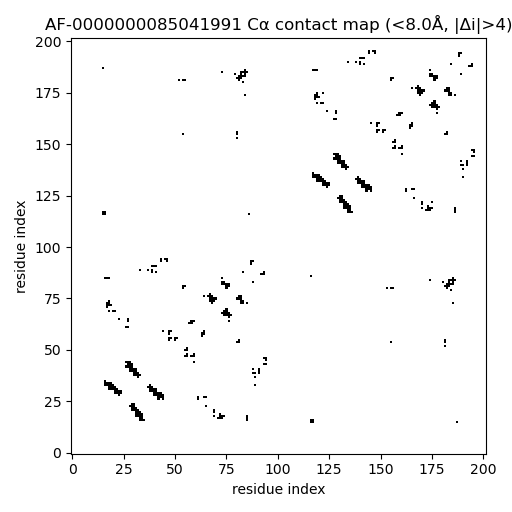S B O 1
ATOM 1587 N N . LYS B 1 91 ? -5.305 5.754 11.055 1 92.38 91 LYS B N 1
ATOM 1588 C CA . LYS B 1 91 ? -5.223 5.48 12.492 1 92.38 91 LYS B CA 1
ATOM 1589 C C . LYS B 1 91 ? -4.012 6.164 13.117 1 92.38 91 LYS B C 1
ATOM 1591 O O . LYS B 1 91 ? -3.889 6.223 14.344 1 92.38 91 LYS B O 1
ATOM 1596 N N . GLY B 1 92 ? -3.152 6.668 12.25 1 91.31 92 GLY B N 1
ATOM 1597 C CA . GLY B 1 92 ? -1.911 7.25 12.727 1 91.31 92 GLY B CA 1
ATOM 1598 C C . GLY B 1 92 ? -0.922 6.219 13.234 1 91.31 92 GLY B C 1
ATOM 1599 O O . GLY B 1 92 ? -0.119 6.504 14.125 1 91.31 92 GLY B O 1
ATOM 1600 N N . GLN B 1 93 ? -1.039 4.941 12.805 1 81.06 93 GLN B N 1
ATOM 1601 C CA . GLN B 1 93 ? -0.233 3.832 13.305 1 81.06 93 GLN B CA 1
ATOM 1602 C C . GLN B 1 93 ? 0.818 3.41 12.281 1 81.06 93 GLN B C 1
ATOM 1604 O O . GLN B 1 93 ? 0.647 2.408 11.586 1 81.06 93 GLN B O 1
ATOM 1609 N N . ILE B 1 94 ? 1.85 4.117 11.922 1 78.69 94 ILE B N 1
ATOM 1610 C CA . ILE B 1 94 ? 2.885 3.701 10.984 1 78.69 94 ILE B CA 1
ATOM 1611 C C . ILE B 1 94 ? 4.016 3.002 11.734 1 78.69 94 ILE B C 1
ATOM 1613 O O . ILE B 1 94 ? 4.66 2.1 11.195 1 78.69 94 ILE B O 1
ATOM 1617 N N . ASP B 1 95 ? 4.566 3.582 12.898 1 61.94 95 ASP B N 1
ATOM 1618 C CA . ASP B 1 95 ? 5.727 3.143 13.664 1 61.94 95 ASP B CA 1
ATOM 1619 C C . ASP B 1 95 ? 5.453 1.816 14.375 1 61.94 95 ASP B C 1
ATOM 1621 O O . ASP B 1 95 ? 6.34 0.968 14.477 1 61.94 95 ASP B O 1
ATOM 1625 N N . THR B 1 96 ? 4.328 1.777 15.18 1 53.62 96 THR B N 1
ATOM 1626 C CA . THR B 1 96 ? 4.168 0.991 16.406 1 53.62 96 THR B CA 1
ATOM 1627 C C . THR B 1 96 ? 4.172 -0.502 16.094 1 53.62 96 THR B C 1
ATOM 1629 O O . THR B 1 96 ? 4.312 -1.331 16.984 1 53.62 96 THR B O 1
ATOM 1632 N N . LYS B 1 97 ? 3.715 -0.944 14.977 1 48.88 97 LYS B N 1
ATOM 1633 C CA . LYS B 1 97 ? 3.539 -2.393 14.938 1 48.88 97 LYS B CA 1
ATOM 1634 C C . LYS B 1 97 ? 4.883 -3.107 14.82 1 48.88 97 LYS B C 1
ATOM 1636 O O . LYS B 1 97 ? 4.961 -4.324 15 1 48.88 97 LYS B O 1
ATOM 1641 N N . PHE B 1 98 ? 5.922 -2.545 14.375 1 43.97 98 PHE B N 1
ATOM 1642 C CA . PHE B 1 98 ? 7.203 -3.236 14.305 1 43.97 98 PHE B CA 1
ATOM 1643 C C . PHE B 1 98 ? 7.832 -3.344 15.695 1 43.97 98 PHE B C 1
ATOM 1645 O O . PHE B 1 98 ? 8.773 -4.105 15.891 1 43.97 98 PHE B O 1
ATOM 1652 N N . THR B 1 99 ? 7.59 -2.529 16.594 1 40.34 99 THR B N 1
ATOM 1653 C CA . THR B 1 99 ? 8.312 -2.588 17.859 1 40.34 99 THR B CA 1
ATOM 1654 C C . THR B 1 99 ? 7.59 -3.492 18.859 1 40.34 99 THR B C 1
ATOM 1656 O O . THR B 1 99 ? 6.617 -3.074 19.484 1 40.34 99 THR B O 1
ATOM 1659 N N . LYS B 1 100 ? 6.992 -4.543 18.438 1 36.19 100 LYS B N 1
ATOM 1660 C CA . LYS B 1 100 ? 6.621 -5.227 19.672 1 36.19 100 LYS B CA 1
ATOM 1661 C C . LYS B 1 100 ? 7.844 -5.453 20.547 1 36.19 100 LYS B C 1
ATOM 1663 O O . LYS B 1 100 ? 8.867 -5.957 20.094 1 36.19 100 LYS B O 1
ATOM 1668 N N . PRO B 1 101 ? 7.672 -4.977 21.891 1 33.5 101 PRO B N 1
ATOM 1669 C CA . PRO B 1 101 ? 8.773 -5.297 22.797 1 33.5 101 PRO B CA 1
ATOM 1670 C C . PRO B 1 101 ? 9.172 -6.77 22.75 1 33.5 101 PRO B C 1
ATOM 1672 O O . PRO B 1 101 ? 8.352 -7.625 22.406 1 33.5 101 PRO B O 1
#

Secondary structure (DSSP, 8-state):
------------S-----EEEEEE-STTEEEEEETTS-EEEEE-HHHHHH---HHHHGGGSHHHHH--EEETTEEEETTTTEE--HHHHHHT-SSTTS---/------------S-----EEEEEE-STTEEEEEETTS-EEEEE-HHHHHH---HHHHGGGSHHHHH--EEETTEEEETTTTEE--HHHHHHT-SSTTS---

Foldseek 3Di:
DPPPPCPVPPVPPPPDKFWPDWADDDQQWIWTAIPVGDIDTERCQLVLVPDPDPLSVVVNPVVQSRPWDGDPRFTGGPHNSDGDDPVCVRVSNRNPPPPDD/DPPPPCPVPPVPPPPDKFWPDWADDDQQWIWTAIPVGDIDTARCVLVLVPDPDPLSVVVNPVVQSRPWDGDPRFTGGPHNSDGDDPVCVRVNNRNPPVPPD

Organism: Cyclobacterium marinum (strain ATCC 25205 / DSM 745 / LMG 13164 / NCIMB 1802) (NCBI:txid880070)

Nearest PDB structures (foldseek):
  4nni-assembly1_A  TM=5.520E-01  e=5.683E-01  Mycobacterium tuberculosis H37Rv
  3udi-assembly1_A  TM=6.008E-01  e=1.445E+00  Acinetobacter baumannii
  3ue1-assembly1_A  TM=5.882E-01  e=1.741E+00  Acinetobacter baumannii
  3udi-assembly1_B  TM=5.229E-01  e=1.853E+00  Acinetobacter baumannii
  9gut-assembly1_B  TM=4.671E-01  e=2.529E+00  Escherichia coli K-12